Protein AF-A0A015MZX7-F1 (afdb_monomer_lite)

Secondary structure (DSSP, 8-state):
-------------PPPHHHHHHHHHHHHHTHHHHHGGGT--STHHHHHHHHHHHHHHHTT----HHHHHHHHHHHHHHHHHHHHHHHHS--PPTTHHHHHHHH-HHHHHHHHTTS----HHHHHHHHHHHHHTHHHHHGGGT--SHHHHHHHHHHHHHHHHTT----HHHHHHHHHHHHHHHHHHHHHHTTS----TTHHHHHHHH--------

Radius of gyration: 24.9 Å; chains: 1; bounding box: 74×42×64 Å

Foldseek 3Di:
DDPDPPPPPDDPPDDDPVLVVQLLVLLLVVLVLVQCPVPDPDPSLVVSLQVSQVSCVVVVHRDHSVRSVVVVVVLVVQLLVVVLVCLQAPDDRPCPVSCCSSNNPVNNVVVCVVSPRCDPVLVVLLLVLLLVVLVLVQCPVPDDDDSLVVSLCVSQVSCVVVVRHDHSVRSVSSVVNLVVQQVVVVVVCVVPNDDRPCNVSVCSSHDPPDDPDD

Sequence (214 aa):
MDIGLLNCKGKYFRWDDDAIKLLFLFLIDRKDAVRLLSTNRGNIKPKLWSEASDVLLNSGHHYSPRQCSVKWNNIKAKFKDDMVKSCNNPIQVRYKTEIEEILGRSHYYSGINKYRRWDDGAIKLLFLFLIDRKDAVRLLSTNRGDIKLKLWSEASDMLLSSGHHYSPQECMIKWKNIKKNYKDDMDKSRNNPIQVRYKTEVEKILVCRYNRFY

InterPro domains:
  IPR044822 Myb/SANT-like DNA-binding domain 4 [PF13837] (14-85)
  IPR044822 Myb/SANT-like DNA-binding domain 4 [PF13837] (116-201)

pLDDT: mean 80.03, std 17.75, range [30.23, 97.31]

Structure (mmCIF, N/CA/C/O backbone):
data_AF-A0A015MZX7-F1
#
_entry.id   AF-A0A015MZX7-F1
#
loop_
_atom_site.group_PDB
_atom_site.id
_atom_site.type_symbol
_atom_site.label_atom_id
_atom_site.label_alt_id
_atom_site.label_comp_id
_atom_site.label_asym_id
_atom_site.label_entity_id
_atom_site.label_seq_id
_atom_site.pdbx_PDB_ins_code
_atom_site.Cartn_x
_atom_site.Cartn_y
_atom_site.Cartn_z
_atom_site.occupancy
_atom_site.B_iso_or_equiv
_atom_site.auth_seq_id
_atom_site.auth_comp_id
_atom_site.auth_asym_id
_atom_site.auth_atom_id
_atom_site.pdbx_PDB_model_num
ATOM 1 N N . MET A 1 1 ? 44.514 18.616 -32.946 1.00 32.62 1 MET A N 1
ATOM 2 C CA . MET A 1 1 ? 43.089 18.862 -32.644 1.00 32.62 1 MET A CA 1
ATOM 3 C C . MET A 1 1 ? 42.771 18.094 -31.380 1.00 32.62 1 MET A C 1
ATOM 5 O O . MET A 1 1 ? 42.507 16.901 -31.445 1.00 32.62 1 MET A O 1
ATOM 9 N N . ASP A 1 2 ? 42.911 18.765 -30.241 1.00 30.66 2 ASP A N 1
ATOM 10 C CA . ASP A 1 2 ? 42.614 18.203 -28.928 1.00 30.66 2 ASP A CA 1
ATOM 11 C C . ASP A 1 2 ? 41.100 18.148 -28.724 1.00 30.66 2 ASP A C 1
ATOM 13 O O . ASP A 1 2 ? 40.437 19.176 -28.582 1.00 30.66 2 ASP A O 1
ATOM 17 N N . ILE A 1 3 ? 40.541 16.937 -28.719 1.00 37.78 3 ILE A N 1
ATOM 18 C CA . ILE A 1 3 ? 39.178 16.701 -28.244 1.00 37.78 3 ILE A CA 1
ATOM 19 C C . ILE A 1 3 ? 39.259 16.630 -26.721 1.00 37.78 3 ILE A C 1
ATOM 21 O O . ILE A 1 3 ? 39.735 15.655 -26.140 1.00 37.78 3 ILE A O 1
ATOM 25 N N . GLY A 1 4 ? 38.835 17.723 -26.088 1.00 32.47 4 GLY A N 1
ATOM 26 C CA . GLY A 1 4 ? 38.849 17.910 -24.647 1.00 32.47 4 GLY A CA 1
ATOM 27 C C . GLY A 1 4 ? 38.121 16.794 -23.901 1.00 32.47 4 GLY A C 1
ATOM 28 O O . GLY A 1 4 ? 36.902 16.644 -23.982 1.00 32.47 4 GLY A O 1
ATOM 29 N N . LEU A 1 5 ? 38.894 16.061 -23.101 1.00 37.03 5 LEU A N 1
ATOM 30 C CA . LEU A 1 5 ? 38.427 15.263 -21.975 1.00 37.03 5 LEU A CA 1
ATOM 31 C C . LEU A 1 5 ? 37.742 16.185 -20.953 1.00 37.03 5 LEU A C 1
ATOM 33 O O . LEU A 1 5 ? 38.364 16.660 -20.002 1.00 37.03 5 LEU A O 1
ATOM 37 N N . LEU A 1 6 ? 36.443 16.438 -21.126 1.00 36.97 6 LEU A N 1
ATOM 38 C CA . LEU A 1 6 ? 35.624 17.043 -20.079 1.00 36.97 6 LEU A CA 1
ATOM 39 C C . LEU A 1 6 ? 35.360 16.008 -18.982 1.00 36.97 6 LEU A C 1
ATOM 41 O O . LEU A 1 6 ? 34.433 15.201 -19.004 1.00 36.97 6 LEU A O 1
ATOM 45 N N . ASN A 1 7 ? 36.260 16.070 -18.009 1.00 40.34 7 ASN A N 1
ATOM 46 C CA . ASN A 1 7 ? 36.226 15.465 -16.693 1.00 40.34 7 ASN A CA 1
ATOM 47 C C . ASN A 1 7 ? 34.965 15.907 -15.921 1.00 40.34 7 ASN A C 1
ATOM 49 O O . ASN A 1 7 ? 34.995 16.845 -15.129 1.00 40.34 7 ASN A O 1
ATOM 53 N N . CYS A 1 8 ? 33.836 15.233 -16.136 1.00 35.22 8 CYS A N 1
ATOM 54 C CA . CYS A 1 8 ? 32.594 15.485 -15.400 1.00 35.22 8 CYS A CA 1
ATOM 55 C C . CYS A 1 8 ? 32.520 14.637 -14.118 1.00 35.22 8 CYS A C 1
ATOM 57 O O . CYS A 1 8 ? 31.608 13.829 -13.935 1.00 35.22 8 CYS A O 1
ATOM 59 N N . LYS A 1 9 ? 33.474 14.822 -13.199 1.00 34.81 9 LYS A N 1
ATOM 60 C CA . LYS A 1 9 ? 33.313 14.375 -11.809 1.00 34.81 9 LYS A CA 1
ATOM 61 C C . LYS A 1 9 ? 32.349 15.336 -11.100 1.00 34.81 9 LYS A C 1
ATOM 63 O O . LYS A 1 9 ? 32.680 16.496 -10.900 1.00 34.81 9 LYS A O 1
ATOM 68 N N . GLY A 1 10 ? 31.169 14.849 -10.703 1.00 36.72 10 GLY A N 1
ATOM 69 C CA . GLY A 1 10 ? 30.400 15.470 -9.611 1.00 36.72 10 GLY A CA 1
ATOM 70 C C . GLY A 1 10 ? 29.023 16.077 -9.906 1.00 36.72 10 GLY A C 1
ATOM 71 O O . GLY A 1 10 ? 28.465 16.697 -9.006 1.00 36.72 10 GLY A O 1
ATOM 72 N N . LYS A 1 11 ? 28.405 15.890 -11.081 1.00 40.88 11 LYS A N 1
ATOM 73 C CA . LYS A 1 11 ? 26.973 16.221 -11.234 1.00 40.88 11 LYS A CA 1
ATOM 74 C C . LYS A 1 11 ? 26.119 15.031 -10.798 1.00 40.88 11 LYS A C 1
ATOM 76 O O . LYS A 1 11 ? 26.076 14.009 -11.479 1.00 40.88 11 LYS A O 1
ATOM 81 N N . TYR A 1 12 ? 25.409 15.161 -9.677 1.00 43.47 12 TYR A N 1
ATOM 82 C CA . TYR A 1 12 ? 24.240 14.324 -9.407 1.00 43.47 12 TYR A CA 1
ATOM 83 C C . TYR A 1 12 ? 23.244 14.552 -10.549 1.00 43.47 12 TYR A C 1
ATOM 85 O O . TYR A 1 12 ? 22.535 15.555 -10.571 1.00 43.47 12 TYR A O 1
ATOM 93 N N . PHE A 1 13 ? 23.228 13.657 -11.538 1.00 57.22 13 PHE A N 1
ATOM 94 C CA . PHE A 1 13 ? 22.274 13.721 -12.638 1.00 57.22 13 PHE A CA 1
ATOM 95 C C . PHE A 1 13 ? 20.862 13.513 -12.080 1.00 57.22 13 PHE A C 1
ATOM 97 O O . PHE A 1 13 ? 20.450 12.396 -11.749 1.00 57.22 13 PHE A O 1
ATOM 104 N N . ARG A 1 14 ? 20.125 14.616 -11.933 1.00 75.44 14 ARG A N 1
ATOM 105 C CA . ARG A 1 14 ? 18.713 14.607 -11.564 1.00 75.44 14 ARG A CA 1
ATOM 106 C C . ARG A 1 14 ? 17.931 14.106 -12.775 1.00 75.44 14 ARG A C 1
ATOM 108 O O . ARG A 1 14 ? 18.054 14.664 -13.853 1.00 75.44 14 ARG A O 1
ATOM 115 N N . TRP A 1 15 ? 17.179 13.026 -12.592 1.00 89.88 15 TRP A N 1
ATOM 116 C CA . TRP A 1 15 ? 16.211 12.575 -13.589 1.00 89.88 15 TRP A CA 1
ATOM 117 C C . TRP A 1 15 ? 15.053 13.565 -13.613 1.00 89.88 15 TRP A C 1
ATOM 119 O O . TRP A 1 15 ? 14.393 13.727 -12.580 1.00 89.88 15 TRP A O 1
ATOM 129 N N . ASP A 1 16 ? 14.845 14.221 -14.747 1.00 90.12 16 ASP A N 1
ATOM 130 C CA . ASP A 1 16 ? 13.638 14.995 -15.018 1.00 90.12 16 ASP A CA 1
ATOM 131 C C . ASP A 1 16 ? 12.452 14.075 -15.365 1.00 90.12 16 ASP A C 1
ATOM 133 O O . ASP A 1 16 ? 12.594 12.851 -15.481 1.00 90.12 16 ASP A O 1
ATOM 137 N N . ASP A 1 17 ? 11.255 14.657 -15.438 1.00 90.31 17 ASP A N 1
ATOM 138 C CA . ASP A 1 17 ? 10.030 13.890 -15.657 1.00 90.31 17 ASP A CA 1
ATOM 139 C C . ASP A 1 17 ? 9.942 13.324 -17.084 1.00 90.31 17 ASP A C 1
ATOM 141 O O . ASP A 1 17 ? 9.353 12.259 -17.261 1.00 90.31 17 ASP A O 1
ATOM 145 N N . ASP A 1 18 ? 10.562 13.958 -18.081 1.00 93.00 18 ASP A N 1
ATOM 146 C CA . ASP A 1 18 ? 10.523 13.491 -19.470 1.00 93.00 18 ASP A CA 1
ATOM 147 C C . ASP A 1 18 ? 11.450 12.287 -19.676 1.00 93.00 18 ASP A C 1
ATOM 149 O O . ASP A 1 18 ? 11.027 11.274 -20.238 1.00 93.00 18 ASP A O 1
ATOM 153 N N . ALA A 1 19 ? 12.638 12.298 -19.069 1.00 94.81 19 ALA A N 1
ATOM 154 C CA . ALA A 1 19 ? 13.514 11.133 -18.987 1.00 94.81 19 ALA A CA 1
ATOM 155 C C . ALA A 1 19 ? 12.833 9.945 -18.285 1.00 94.81 19 ALA A C 1
ATOM 157 O O . ALA A 1 19 ? 13.010 8.788 -18.675 1.00 94.81 19 ALA A O 1
ATOM 158 N N . ILE A 1 20 ? 12.042 10.205 -17.235 1.00 95.31 20 ILE A N 1
ATOM 159 C CA . ILE A 1 20 ? 11.290 9.152 -16.537 1.00 95.31 20 ILE A CA 1
ATOM 160 C C . ILE A 1 20 ? 10.167 8.601 -17.423 1.00 95.31 20 ILE A C 1
ATOM 162 O O . ILE A 1 20 ? 10.008 7.381 -17.489 1.00 95.31 20 ILE A O 1
ATOM 166 N N . LYS A 1 21 ? 9.415 9.464 -18.118 1.00 95.62 21 LYS A N 1
ATOM 167 C CA . LYS A 1 21 ? 8.370 9.037 -19.063 1.00 95.62 21 LYS A CA 1
ATOM 168 C C . LYS A 1 21 ? 8.951 8.184 -20.186 1.00 95.62 21 LYS A C 1
ATOM 170 O O . LYS A 1 21 ? 8.416 7.113 -20.450 1.00 95.62 21 LYS A O 1
ATOM 175 N N . LEU A 1 22 ? 10.060 8.605 -20.797 1.00 96.62 22 LEU A N 1
ATOM 176 C CA . LEU A 1 22 ? 10.736 7.845 -21.854 1.00 96.62 22 LEU A CA 1
ATOM 177 C C . LEU A 1 22 ? 11.194 6.470 -21.361 1.00 96.62 22 LEU A C 1
ATOM 179 O O . LEU A 1 22 ? 10.960 5.463 -22.030 1.00 96.62 22 LEU A O 1
ATOM 183 N N . LEU A 1 23 ? 11.769 6.406 -20.154 1.00 96.88 23 LEU A N 1
ATOM 184 C CA . LEU A 1 23 ? 12.126 5.133 -19.535 1.00 96.88 23 LEU A CA 1
ATOM 185 C C . LEU A 1 23 ? 10.892 4.238 -19.335 1.00 96.88 23 LEU A C 1
ATOM 187 O O . LEU A 1 23 ? 10.971 3.039 -19.590 1.00 96.88 23 LEU A O 1
ATOM 191 N N . PHE A 1 24 ? 9.756 4.784 -18.893 1.00 97.06 24 PHE A N 1
ATOM 192 C CA . PHE A 1 24 ? 8.531 3.996 -18.741 1.00 97.06 24 PHE A CA 1
ATOM 193 C C . PHE A 1 24 ? 7.956 3.522 -20.067 1.00 97.06 24 PHE A C 1
ATOM 195 O O . PHE A 1 24 ? 7.617 2.348 -20.152 1.00 97.06 24 PHE A O 1
ATOM 202 N N . LEU A 1 25 ? 7.896 4.370 -21.095 1.00 96.75 25 LEU A N 1
ATOM 203 C CA . LEU A 1 25 ? 7.419 3.975 -22.424 1.00 96.75 25 LEU A CA 1
ATOM 204 C C . LEU A 1 25 ? 8.221 2.786 -22.964 1.00 96.75 25 LEU A C 1
ATOM 206 O O . LEU A 1 25 ? 7.638 1.778 -23.359 1.00 96.75 25 LEU A O 1
ATOM 210 N N . PHE A 1 26 ? 9.552 2.855 -22.872 1.00 97.31 26 PHE A N 1
ATOM 211 C CA . PHE A 1 26 ? 10.424 1.743 -23.246 1.00 97.31 26 PHE A CA 1
ATOM 212 C C . PHE A 1 26 ? 10.146 0.470 -22.424 1.00 97.31 26 PHE A C 1
ATOM 214 O O . PHE A 1 26 ? 10.054 -0.629 -22.968 1.00 97.31 26 PHE A O 1
ATOM 221 N N . LEU A 1 27 ? 10.004 0.591 -21.100 1.00 95.50 27 LEU A N 1
ATOM 222 C CA . LEU A 1 27 ? 9.761 -0.566 -20.230 1.00 95.50 27 LEU A CA 1
ATOM 223 C C . LEU A 1 27 ? 8.359 -1.168 -20.404 1.00 95.50 27 LEU A C 1
ATOM 225 O O . LEU A 1 27 ? 8.199 -2.365 -20.170 1.00 95.50 27 LEU A O 1
ATOM 229 N N . ILE A 1 28 ? 7.362 -0.367 -20.787 1.00 94.81 28 ILE A N 1
ATOM 230 C CA . ILE A 1 28 ? 6.004 -0.823 -21.108 1.00 94.81 28 ILE A CA 1
ATOM 231 C C . ILE A 1 28 ? 6.031 -1.645 -22.396 1.00 94.81 28 ILE A C 1
ATOM 233 O O . ILE A 1 28 ? 5.505 -2.758 -22.408 1.00 94.81 28 ILE A O 1
ATOM 237 N N . ASP A 1 29 ? 6.698 -1.145 -23.438 1.00 95.31 29 AS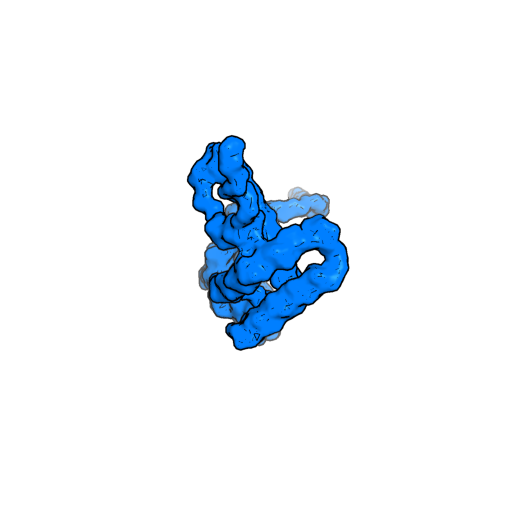P A N 1
ATOM 238 C CA . ASP A 1 29 ? 6.890 -1.869 -24.700 1.00 95.31 29 ASP A CA 1
ATOM 239 C C . ASP A 1 29 ? 7.611 -3.209 -24.473 1.00 95.31 29 ASP A C 1
ATOM 241 O O . ASP A 1 29 ? 7.217 -4.259 -24.978 1.00 95.31 29 ASP A O 1
ATOM 245 N N . ARG A 1 30 ? 8.615 -3.215 -23.589 1.00 92.88 30 ARG A N 1
ATOM 246 C CA . ARG A 1 30 ? 9.438 -4.394 -23.281 1.00 92.88 30 ARG A CA 1
ATOM 247 C C . ARG A 1 30 ? 9.015 -5.135 -22.014 1.00 92.88 30 ARG A C 1
ATOM 249 O O . ARG A 1 30 ? 9.816 -5.885 -21.447 1.00 92.88 30 ARG A O 1
ATOM 256 N N . LYS A 1 31 ? 7.767 -4.971 -21.567 1.00 90.38 31 LYS A N 1
ATOM 257 C CA . LYS A 1 31 ? 7.272 -5.471 -20.269 1.00 90.38 31 LYS A CA 1
ATOM 258 C C . LYS A 1 31 ? 7.497 -6.963 -20.042 1.00 90.38 31 LYS A C 1
ATOM 260 O O . LYS A 1 31 ? 7.847 -7.359 -18.932 1.00 90.38 31 LYS A O 1
ATOM 265 N N . ASP A 1 32 ? 7.390 -7.791 -21.076 1.00 87.81 32 ASP A N 1
ATOM 266 C CA . ASP A 1 32 ? 7.612 -9.235 -20.942 1.00 87.81 32 ASP A CA 1
ATOM 267 C C . ASP A 1 32 ? 9.084 -9.559 -20.653 1.00 87.81 32 ASP A C 1
ATOM 269 O O . ASP A 1 32 ? 9.382 -10.343 -19.750 1.00 87.81 32 ASP A O 1
ATOM 273 N N . ALA A 1 33 ? 10.022 -8.860 -21.300 1.00 87.88 33 ALA A N 1
ATOM 274 C CA . ALA A 1 33 ? 11.444 -8.963 -20.975 1.00 87.88 33 ALA A CA 1
ATOM 275 C C . ALA A 1 33 ? 11.742 -8.460 -19.551 1.00 87.88 33 ALA A C 1
ATOM 277 O O . ALA A 1 33 ? 12.552 -9.058 -18.841 1.00 87.88 33 ALA A O 1
ATOM 278 N N . VAL A 1 34 ? 11.063 -7.395 -19.105 1.00 88.31 34 VAL A N 1
ATOM 279 C CA . VAL A 1 34 ? 11.199 -6.856 -17.741 1.00 88.31 34 VAL A CA 1
ATOM 280 C C . VAL A 1 34 ? 10.697 -7.854 -16.691 1.00 88.31 34 VAL A C 1
ATOM 282 O O . VAL A 1 34 ? 11.349 -8.039 -15.662 1.00 88.31 34 VAL A O 1
ATOM 285 N N . ARG A 1 35 ? 9.565 -8.523 -16.937 1.00 85.31 35 ARG A N 1
ATOM 286 C CA . ARG A 1 35 ? 8.966 -9.515 -16.024 1.00 85.31 35 ARG A CA 1
ATOM 287 C C . ARG A 1 35 ? 9.833 -10.763 -15.867 1.00 85.31 35 ARG A C 1
ATOM 289 O O . ARG A 1 35 ? 9.887 -11.327 -14.779 1.00 85.31 35 ARG A O 1
ATOM 296 N N . LEU A 1 36 ? 10.576 -11.140 -16.905 1.00 81.12 36 LEU A N 1
ATOM 297 C CA . LEU A 1 36 ? 11.515 -12.266 -16.876 1.00 81.12 36 LEU A CA 1
ATOM 298 C C . LEU A 1 36 ? 12.842 -11.957 -16.154 1.00 81.12 36 LEU A C 1
ATOM 300 O O . LEU A 1 36 ? 13.652 -12.860 -15.947 1.00 81.12 36 LEU A O 1
ATOM 304 N N . LEU A 1 37 ? 13.089 -10.710 -15.725 1.00 76.38 37 LEU A N 1
ATOM 305 C CA . LEU A 1 37 ? 14.322 -10.342 -15.010 1.00 76.38 37 LEU A CA 1
ATOM 306 C C . LEU A 1 37 ? 14.464 -11.011 -13.634 1.00 76.38 37 LEU A C 1
ATOM 308 O O . LEU A 1 37 ? 15.579 -11.080 -13.118 1.00 76.38 37 LEU A O 1
ATOM 312 N N . SER A 1 38 ? 13.364 -11.437 -13.007 1.00 61.56 38 SER A N 1
ATOM 313 C CA . SER A 1 38 ? 13.373 -12.066 -11.678 1.00 61.56 38 SER A CA 1
ATOM 314 C C . SER A 1 38 ? 13.735 -13.553 -11.718 1.00 61.56 38 SER A C 1
ATOM 316 O O . SER A 1 38 ? 14.182 -14.087 -10.705 1.00 61.56 38 SER A O 1
ATOM 318 N N . THR A 1 39 ? 13.576 -14.209 -12.870 1.00 58.81 39 THR A N 1
ATOM 319 C CA . THR A 1 39 ? 13.675 -15.670 -13.005 1.00 58.81 39 THR A CA 1
ATOM 320 C C . THR A 1 39 ? 14.871 -16.142 -13.834 1.00 58.81 39 THR A C 1
ATOM 322 O O . THR A 1 39 ? 15.187 -17.327 -13.792 1.00 58.81 39 THR A O 1
ATOM 325 N N . ASN A 1 40 ? 15.585 -15.255 -14.541 1.00 54.47 40 ASN A N 1
ATOM 326 C CA . ASN A 1 40 ? 16.619 -15.657 -15.504 1.00 54.47 40 ASN A CA 1
ATOM 327 C C . ASN A 1 40 ? 18.059 -15.249 -15.136 1.00 54.47 40 ASN A C 1
ATOM 329 O O . ASN A 1 40 ? 18.350 -14.083 -14.872 1.00 54.47 40 ASN A O 1
ATOM 333 N N . ARG A 1 41 ? 18.989 -16.215 -15.235 1.00 49.88 41 ARG A N 1
ATOM 334 C CA . ARG A 1 41 ? 20.456 -16.063 -15.074 1.00 49.88 41 ARG A CA 1
ATOM 335 C C . ARG A 1 41 ? 21.200 -15.731 -16.392 1.00 49.88 41 ARG A C 1
ATOM 337 O O . ARG A 1 41 ? 22.385 -16.016 -16.502 1.00 49.88 41 ARG A O 1
ATOM 344 N N . GLY A 1 42 ? 20.517 -15.180 -17.403 1.00 58.91 42 GLY A N 1
ATOM 345 C CA . GLY A 1 42 ? 21.072 -14.930 -18.750 1.00 58.91 42 GLY A CA 1
ATOM 346 C C . GLY A 1 42 ? 21.371 -13.458 -19.101 1.00 58.91 42 GLY A C 1
ATOM 347 O O . GLY A 1 42 ? 21.129 -12.545 -18.311 1.00 58.91 42 GLY A O 1
ATOM 348 N N . ASN A 1 43 ? 21.819 -13.217 -20.344 1.00 65.44 43 ASN A N 1
ATOM 349 C CA . ASN A 1 43 ? 22.219 -11.905 -20.906 1.00 65.44 43 ASN A CA 1
ATOM 350 C C . ASN A 1 43 ? 21.068 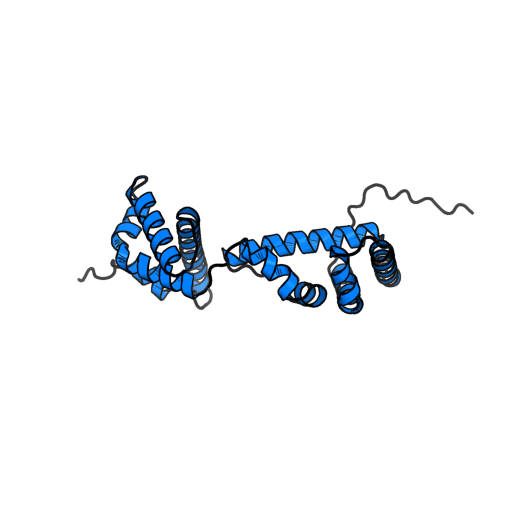-10.908 -21.189 1.00 65.44 43 ASN A C 1
ATOM 352 O O . ASN A 1 43 ? 21.295 -9.832 -21.745 1.00 65.44 43 ASN A O 1
ATOM 356 N N . ILE A 1 44 ? 19.833 -11.220 -20.788 1.00 70.12 44 ILE A N 1
ATOM 357 C CA . ILE A 1 44 ? 18.652 -10.362 -21.011 1.00 70.12 44 ILE A CA 1
ATOM 358 C C . ILE A 1 44 ? 18.810 -9.018 -20.288 1.00 70.12 44 ILE A C 1
ATOM 360 O O . ILE A 1 44 ? 18.456 -7.967 -20.818 1.00 70.12 44 ILE A O 1
ATOM 364 N N . LYS A 1 45 ? 19.381 -9.043 -19.079 1.00 79.19 45 LYS A N 1
ATOM 365 C CA . LYS A 1 45 ? 19.514 -7.857 -18.230 1.00 79.19 45 LYS A CA 1
ATOM 366 C C . LYS A 1 45 ? 20.481 -6.817 -18.825 1.00 79.19 45 LYS A C 1
ATOM 368 O O . LYS A 1 45 ? 20.056 -5.671 -18.935 1.00 79.19 45 LYS A O 1
ATOM 373 N N . PRO A 1 46 ? 21.722 -7.153 -19.240 1.00 85.62 46 PRO A N 1
ATOM 374 C CA . PRO A 1 46 ? 22.590 -6.206 -19.945 1.00 85.62 46 PRO A CA 1
ATOM 375 C C . PRO A 1 46 ? 21.955 -5.605 -21.205 1.00 85.62 46 PRO A C 1
ATOM 377 O O . PRO A 1 46 ? 21.964 -4.386 -21.352 1.00 85.62 46 PRO A O 1
ATOM 380 N N . LYS A 1 47 ? 21.347 -6.438 -22.063 1.00 89.50 47 LYS A N 1
ATOM 381 C CA . LYS A 1 47 ? 20.747 -5.993 -23.330 1.00 89.50 47 LYS A CA 1
ATOM 382 C C . LYS A 1 47 ? 19.606 -4.996 -23.118 1.00 89.50 47 LYS A C 1
ATOM 384 O O . LYS A 1 47 ? 19.629 -3.922 -23.705 1.00 89.50 47 LYS A O 1
ATOM 389 N N . LEU A 1 48 ? 18.664 -5.310 -22.225 1.00 92.50 48 LEU A N 1
ATOM 390 C CA . LEU A 1 48 ? 17.525 -4.439 -21.916 1.00 92.50 48 LEU A CA 1
ATOM 391 C C . LEU A 1 48 ? 17.974 -3.039 -21.476 1.00 92.50 48 LEU A C 1
ATOM 393 O O . LEU A 1 48 ? 17.432 -2.036 -21.928 1.00 92.50 48 LEU A O 1
ATOM 397 N N . TRP A 1 49 ? 18.956 -2.968 -20.574 1.00 94.44 49 TRP A N 1
ATOM 398 C CA . TRP A 1 49 ? 19.426 -1.681 -20.066 1.00 94.44 49 TRP A CA 1
ATOM 399 C C . TRP A 1 49 ? 20.303 -0.936 -21.073 1.00 94.44 49 TRP A C 1
ATOM 401 O O . TRP A 1 49 ? 20.336 0.290 -21.020 1.00 94.44 49 TRP A O 1
ATOM 411 N N . SER A 1 50 ? 20.990 -1.651 -21.972 1.00 94.50 50 SER A N 1
ATOM 412 C CA . SER A 1 50 ? 21.693 -1.043 -23.107 1.00 94.50 50 SER A CA 1
ATOM 413 C C . SER A 1 50 ? 20.711 -0.330 -24.025 1.00 94.50 50 SER A C 1
ATOM 415 O O . SER A 1 50 ? 20.833 0.867 -24.237 1.00 94.50 50 SER A O 1
ATOM 417 N N . GLU A 1 51 ? 19.662 -1.026 -24.454 1.00 95.88 51 GLU A N 1
ATOM 418 C CA . GLU A 1 51 ? 18.641 -0.457 -25.338 1.00 95.88 51 GLU A CA 1
ATOM 419 C C . GLU A 1 51 ? 17.900 0.722 -24.677 1.00 95.88 51 GLU A C 1
ATOM 421 O O . GLU A 1 51 ? 17.654 1.738 -25.321 1.00 95.88 51 GLU A O 1
ATOM 426 N N . ALA A 1 52 ? 17.611 0.643 -23.371 1.00 96.44 52 ALA A N 1
ATOM 427 C CA . ALA A 1 52 ? 17.025 1.763 -22.626 1.00 96.44 52 ALA A CA 1
ATOM 428 C C . ALA A 1 52 ? 17.933 3.007 -22.621 1.00 96.44 52 ALA A C 1
ATOM 430 O O . ALA A 1 52 ? 17.453 4.133 -22.747 1.00 96.44 52 ALA A O 1
ATOM 431 N N . SER A 1 53 ? 19.244 2.798 -22.455 1.00 96.69 53 SER A N 1
ATOM 432 C CA . SER A 1 53 ? 20.256 3.858 -22.502 1.00 96.69 53 SER A CA 1
ATOM 433 C C . SER A 1 53 ? 20.295 4.516 -23.878 1.00 96.69 53 SER A C 1
ATOM 435 O O . SER A 1 53 ? 20.344 5.740 -23.956 1.00 96.69 53 SER A O 1
ATOM 437 N N . ASP A 1 54 ? 20.233 3.725 -24.950 1.00 97.12 54 ASP A N 1
ATOM 438 C CA . ASP A 1 54 ? 20.265 4.229 -26.326 1.00 97.12 54 ASP A CA 1
ATOM 439 C C . ASP A 1 54 ? 19.019 5.068 -26.651 1.00 97.12 54 ASP A C 1
ATOM 441 O O . ASP A 1 54 ? 19.129 6.149 -27.226 1.00 97.12 54 ASP A O 1
ATOM 445 N N . VAL A 1 55 ? 17.832 4.632 -26.210 1.00 96.75 55 VAL A N 1
ATOM 446 C CA . VAL A 1 55 ? 16.577 5.394 -26.372 1.00 96.75 55 VAL A CA 1
ATOM 447 C C . VAL A 1 55 ? 16.649 6.756 -25.678 1.00 96.75 55 VAL A C 1
ATOM 449 O O . VAL A 1 55 ? 16.256 7.775 -26.253 1.00 96.75 55 VAL A O 1
ATOM 452 N N . LEU A 1 56 ? 17.170 6.791 -24.449 1.00 94.75 56 LEU A N 1
ATOM 453 C CA . LEU A 1 56 ? 17.347 8.037 -23.705 1.00 94.75 56 LEU A CA 1
ATOM 454 C C . LEU A 1 56 ? 18.390 8.938 -24.375 1.00 94.75 56 LEU A C 1
ATOM 456 O O . LEU A 1 56 ? 18.133 10.130 -24.544 1.00 94.75 56 LEU A O 1
ATOM 460 N N . LEU A 1 57 ? 19.513 8.371 -24.823 1.00 93.88 57 LEU A N 1
ATOM 461 C CA . LEU A 1 57 ? 20.575 9.105 -25.511 1.00 93.88 57 LEU A CA 1
ATOM 462 C C . LEU A 1 57 ? 20.067 9.767 -26.796 1.00 93.88 57 LEU A C 1
ATOM 464 O O . LEU A 1 57 ? 20.315 10.954 -27.002 1.00 93.88 57 LEU A O 1
ATOM 468 N N . ASN A 1 58 ? 19.300 9.038 -27.610 1.00 94.62 58 ASN A N 1
ATOM 469 C CA . ASN A 1 58 ? 18.694 9.552 -28.845 1.00 94.62 58 ASN A CA 1
ATOM 470 C C . ASN A 1 58 ? 17.690 10.687 -28.595 1.00 94.62 58 ASN A C 1
ATOM 472 O O . ASN A 1 58 ? 17.400 11.465 -29.499 1.00 94.62 58 ASN A O 1
ATOM 476 N N . SER A 1 59 ? 17.188 10.802 -27.365 1.00 92.12 59 SER A N 1
ATOM 477 C CA . SER A 1 59 ? 16.291 11.875 -26.926 1.00 92.12 59 SER A CA 1
ATOM 478 C C . SER A 1 59 ? 17.030 13.011 -26.197 1.00 92.12 59 SER A C 1
ATOM 480 O O . SER A 1 59 ? 16.394 13.881 -25.613 1.00 92.12 59 SER A O 1
ATOM 482 N N . GLY A 1 60 ? 18.370 13.009 -26.193 1.00 91.50 60 GLY A N 1
ATOM 483 C CA . GLY A 1 60 ? 19.205 14.025 -25.533 1.00 91.50 60 GLY A CA 1
ATOM 484 C C . GLY A 1 60 ? 19.488 13.768 -24.047 1.00 91.50 60 GLY A C 1
ATOM 485 O O . GLY A 1 60 ? 20.090 14.606 -23.374 1.00 91.50 60 GLY A O 1
ATOM 486 N N . HIS A 1 61 ? 19.091 12.612 -23.509 1.00 90.94 61 HIS A N 1
ATOM 487 C CA . HIS A 1 61 ? 19.295 12.248 -22.109 1.00 90.94 61 HIS A CA 1
ATOM 488 C C . HIS A 1 61 ? 20.466 11.269 -21.943 1.00 90.94 61 HIS A C 1
ATOM 490 O O . HIS A 1 61 ? 20.386 10.086 -22.268 1.00 90.94 61 HIS A O 1
ATOM 496 N N . HIS A 1 62 ? 21.566 11.741 -21.360 1.00 92.00 62 HIS A N 1
ATOM 497 C CA . HIS A 1 62 ? 22.802 10.966 -21.223 1.00 92.00 62 HIS A CA 1
ATOM 498 C C . HIS A 1 62 ? 22.812 10.085 -19.961 1.00 92.00 62 HIS A C 1
ATOM 500 O O . HIS A 1 62 ? 23.468 10.403 -18.965 1.00 92.00 62 HIS A O 1
ATOM 506 N N . TYR A 1 63 ? 22.094 8.961 -19.998 1.00 92.19 63 TYR A N 1
ATOM 507 C CA . TYR A 1 63 ? 22.069 7.976 -18.912 1.00 92.19 63 TYR A CA 1
ATOM 508 C C . TYR A 1 63 ? 22.613 6.632 -19.366 1.00 92.19 63 TYR A C 1
ATOM 510 O O . TYR A 1 63 ? 22.043 5.998 -20.236 1.00 92.19 63 TYR A O 1
ATOM 518 N N . SER A 1 64 ? 23.662 6.154 -18.702 1.00 94.12 64 SER A N 1
ATOM 519 C CA . SER A 1 64 ? 24.227 4.825 -18.941 1.00 94.12 64 SER A CA 1
ATOM 520 C C . SER A 1 64 ? 23.234 3.690 -18.632 1.00 94.12 64 SER A C 1
ATOM 522 O O . SER A 1 64 ? 22.327 3.855 -17.800 1.00 94.12 64 SER A O 1
ATOM 524 N N . PRO A 1 65 ? 23.473 2.471 -19.156 1.00 94.38 65 PRO A N 1
ATOM 525 C CA . PRO A 1 65 ? 22.652 1.296 -18.847 1.00 94.38 65 PRO A CA 1
ATOM 526 C C . PRO A 1 65 ? 22.542 1.030 -17.340 1.00 94.38 65 PRO A C 1
ATOM 528 O O . PRO A 1 65 ? 21.480 0.711 -16.795 1.00 94.38 65 PRO A O 1
ATOM 531 N N . ARG A 1 66 ? 23.650 1.235 -16.616 1.00 91.75 66 ARG A N 1
ATOM 532 C CA . ARG A 1 66 ? 23.690 1.093 -15.158 1.00 91.75 66 ARG A CA 1
ATOM 533 C C . ARG A 1 66 ? 22.794 2.120 -14.464 1.00 91.75 66 ARG A C 1
ATOM 535 O O . ARG A 1 66 ? 22.093 1.751 -13.524 1.00 91.75 66 ARG A O 1
ATOM 542 N N . GLN A 1 67 ? 22.785 3.375 -14.914 1.00 93.81 67 GLN A N 1
ATOM 543 C CA . GLN A 1 67 ? 21.915 4.415 -14.353 1.00 93.81 67 GLN A CA 1
ATOM 544 C C . GLN A 1 67 ? 20.434 4.102 -14.590 1.00 93.81 67 GLN A C 1
ATOM 546 O O . GLN A 1 67 ? 19.647 4.250 -13.656 1.00 93.81 67 GLN A O 1
ATOM 551 N N . CYS A 1 68 ? 20.066 3.593 -15.770 1.00 94.12 68 CYS A N 1
ATOM 552 C CA . CYS A 1 68 ? 18.698 3.156 -16.075 1.00 94.12 68 CYS A CA 1
ATOM 553 C C . CYS A 1 68 ? 18.234 2.043 -15.123 1.00 94.12 68 CYS A C 1
ATOM 555 O O . CYS A 1 68 ? 17.188 2.149 -14.479 1.00 94.12 68 CYS A O 1
ATOM 557 N N . SER A 1 69 ? 19.067 1.013 -14.948 1.00 92.31 69 SER A N 1
ATOM 558 C CA . SER A 1 69 ? 18.798 -0.104 -14.035 1.00 92.31 69 SER A CA 1
ATOM 559 C C . SER A 1 69 ? 18.647 0.349 -12.579 1.00 92.31 69 SER A C 1
ATOM 561 O O . SER A 1 69 ? 17.693 -0.028 -11.892 1.00 92.31 69 SER A O 1
ATOM 563 N N . VAL A 1 70 ? 19.565 1.193 -12.094 1.00 90.75 70 VAL A N 1
ATOM 564 C CA . VAL A 1 70 ? 19.510 1.745 -10.731 1.00 90.75 70 VAL A CA 1
ATOM 565 C C . VAL A 1 70 ? 18.253 2.590 -10.542 1.00 90.75 70 VAL A C 1
ATOM 567 O O . VAL A 1 70 ? 17.551 2.421 -9.544 1.00 90.75 70 VAL A O 1
ATOM 570 N N . LYS A 1 71 ? 17.918 3.453 -11.508 1.00 94.12 71 LYS A N 1
ATOM 571 C CA . LYS A 1 71 ? 16.714 4.284 -11.457 1.00 94.12 71 LYS A CA 1
ATOM 572 C C . LYS A 1 71 ? 15.453 3.434 -11.363 1.00 94.12 71 LYS A C 1
ATOM 574 O O . LYS A 1 71 ? 14.635 3.677 -10.476 1.00 94.12 71 LYS A O 1
ATOM 579 N N . TRP A 1 72 ? 15.323 2.416 -12.211 1.00 93.38 72 TRP A N 1
ATOM 580 C CA . TRP A 1 72 ? 14.196 1.488 -12.172 1.00 93.38 72 TRP A CA 1
ATOM 581 C C . TRP A 1 72 ? 14.085 0.766 -10.827 1.00 93.38 72 TRP A C 1
ATOM 583 O O . TRP A 1 72 ? 13.004 0.692 -10.244 1.00 93.38 72 TRP A O 1
ATOM 593 N N . ASN A 1 73 ? 15.197 0.264 -10.286 1.00 89.94 73 ASN A N 1
ATOM 594 C CA . ASN A 1 73 ? 15.193 -0.409 -8.986 1.00 89.94 73 ASN A CA 1
ATOM 595 C C . ASN A 1 73 ? 14.777 0.531 -7.847 1.00 89.94 73 ASN A C 1
ATOM 597 O O . ASN A 1 73 ? 13.979 0.130 -7.000 1.00 89.94 73 ASN A O 1
ATOM 601 N N . ASN A 1 74 ? 15.234 1.783 -7.869 1.00 91.81 74 ASN A N 1
ATOM 602 C CA . ASN A 1 74 ? 14.838 2.791 -6.887 1.00 91.81 74 ASN A CA 1
ATOM 603 C C . ASN A 1 74 ? 13.346 3.137 -6.991 1.00 91.81 74 ASN A C 1
ATOM 605 O O . ASN A 1 74 ? 12.669 3.206 -5.967 1.00 91.81 74 ASN A O 1
ATOM 609 N N . ILE A 1 75 ? 12.815 3.298 -8.211 1.00 92.12 75 ILE A N 1
ATOM 610 C CA . ILE A 1 75 ? 11.379 3.518 -8.449 1.00 92.12 75 ILE A CA 1
ATOM 611 C C . ILE A 1 75 ? 10.563 2.348 -7.890 1.00 92.12 75 ILE A C 1
ATOM 613 O O . ILE A 1 75 ? 9.645 2.572 -7.107 1.00 92.12 75 ILE A O 1
ATOM 617 N N . LYS A 1 76 ? 10.927 1.101 -8.216 1.00 89.44 76 LYS A N 1
ATOM 618 C CA . LYS A 1 76 ? 10.239 -0.097 -7.704 1.00 89.44 76 LYS A CA 1
ATOM 619 C C . LYS A 1 76 ? 10.268 -0.189 -6.180 1.00 89.44 76 LYS A C 1
ATOM 621 O O . LYS A 1 76 ? 9.257 -0.525 -5.567 1.00 89.44 76 LYS A O 1
ATOM 626 N N . ALA A 1 77 ? 11.423 0.069 -5.566 1.00 86.19 77 ALA A N 1
ATOM 627 C CA . ALA A 1 77 ? 11.571 0.026 -4.115 1.00 86.19 77 ALA A CA 1
ATOM 628 C C . ALA A 1 77 ? 10.685 1.083 -3.443 1.00 86.19 77 ALA A C 1
ATOM 630 O O . ALA A 1 77 ? 9.962 0.773 -2.497 1.00 86.19 77 ALA A O 1
ATOM 631 N N . LYS A 1 78 ? 10.684 2.306 -3.986 1.00 89.44 78 LYS A N 1
ATOM 632 C CA . LYS A 1 78 ? 9.852 3.403 -3.493 1.00 89.44 78 LYS A CA 1
ATOM 633 C C . LYS A 1 78 ? 8.361 3.126 -3.676 1.00 89.44 78 LYS A C 1
ATOM 635 O O . LYS A 1 78 ? 7.600 3.300 -2.733 1.00 89.44 78 LYS A O 1
ATOM 640 N N . PHE A 1 79 ? 7.963 2.616 -4.839 1.00 87.75 79 PHE A N 1
ATOM 641 C CA . PHE A 1 79 ? 6.595 2.179 -5.110 1.00 87.75 79 PHE A CA 1
ATOM 642 C C . PHE A 1 79 ? 6.121 1.135 -4.095 1.00 87.75 79 PHE A C 1
ATOM 644 O O . PHE A 1 79 ? 5.027 1.259 -3.554 1.00 87.75 79 PHE A O 1
ATOM 651 N N . LYS A 1 80 ? 6.954 0.136 -3.774 1.00 82.94 80 LYS A N 1
ATOM 652 C CA . LYS A 1 80 ? 6.628 -0.876 -2.759 1.00 82.94 80 LYS A CA 1
ATOM 653 C C . LYS A 1 80 ? 6.417 -0.253 -1.372 1.00 82.94 80 LYS A C 1
ATOM 655 O O . LYS A 1 80 ? 5.443 -0.592 -0.708 1.00 82.94 80 LYS A O 1
ATOM 660 N N . ASP A 1 81 ? 7.299 0.650 -0.949 1.00 82.94 81 ASP A N 1
ATOM 661 C CA . ASP A 1 81 ? 7.172 1.389 0.318 1.00 82.94 81 ASP A CA 1
ATOM 662 C C . ASP A 1 81 ? 5.885 2.234 0.362 1.00 82.94 81 ASP A C 1
ATOM 664 O O . ASP A 1 81 ? 5.107 2.150 1.314 1.00 82.94 81 ASP A O 1
ATOM 668 N N . ASP A 1 82 ? 5.603 2.985 -0.703 1.00 83.81 82 ASP A N 1
ATOM 669 C CA . ASP A 1 82 ? 4.407 3.824 -0.802 1.00 83.81 82 ASP A CA 1
ATOM 670 C C . ASP A 1 82 ? 3.122 2.985 -0.868 1.00 83.81 82 ASP A C 1
ATOM 672 O O . ASP A 1 82 ? 2.123 3.340 -0.248 1.00 83.81 82 ASP A O 1
ATOM 676 N N . MET A 1 83 ? 3.145 1.819 -1.516 1.00 79.88 83 MET A N 1
ATOM 677 C CA . MET A 1 83 ? 2.030 0.870 -1.487 1.00 79.88 83 MET A CA 1
ATOM 678 C C . MET A 1 83 ? 1.748 0.357 -0.067 1.00 79.88 83 MET A C 1
ATOM 680 O O . MET A 1 83 ? 0.588 0.333 0.349 1.00 79.88 83 MET A O 1
ATOM 684 N N . VAL A 1 84 ? 2.777 0.008 0.712 1.00 74.19 84 VAL A N 1
ATOM 685 C CA . VAL A 1 84 ? 2.613 -0.407 2.121 1.00 74.19 84 VAL A CA 1
ATOM 686 C C . VAL A 1 84 ? 2.059 0.741 2.966 1.00 74.19 84 VAL A C 1
ATOM 688 O O . VAL A 1 84 ? 1.125 0.553 3.748 1.00 74.19 84 VAL A O 1
ATOM 691 N N . LYS A 1 85 ? 2.568 1.960 2.769 1.00 72.69 85 LYS A N 1
ATOM 692 C CA . LYS A 1 85 ? 2.037 3.163 3.426 1.00 72.69 85 LYS A CA 1
ATOM 693 C C . LYS A 1 85 ? 0.582 3.418 3.042 1.00 72.69 85 LYS A C 1
ATOM 695 O O . LYS A 1 85 ? -0.215 3.705 3.933 1.00 72.69 85 LYS A O 1
ATOM 700 N N . SER A 1 86 ? 0.222 3.215 1.772 1.00 70.69 86 SER A N 1
ATOM 701 C CA . SER A 1 86 ? -1.140 3.403 1.254 1.00 70.69 86 SER A CA 1
ATOM 702 C C . SER A 1 86 ? -2.182 2.513 1.945 1.00 70.69 86 SER A C 1
ATOM 704 O O . SER A 1 86 ? -3.336 2.905 2.107 1.00 70.69 86 SER A O 1
ATOM 706 N N . CYS A 1 87 ? -1.768 1.336 2.430 1.00 63.66 87 CYS A N 1
ATOM 707 C CA . CYS A 1 87 ? -2.629 0.417 3.182 1.00 63.66 87 CYS A CA 1
ATOM 708 C C . CYS A 1 87 ? -3.015 0.972 4.567 1.00 63.66 87 CYS A C 1
ATOM 710 O O . CYS A 1 87 ? -4.091 0.680 5.102 1.00 63.66 87 CYS A O 1
ATOM 712 N N . ASN A 1 88 ? -2.138 1.793 5.146 1.00 58.91 88 ASN A N 1
ATOM 713 C CA . ASN A 1 88 ? -2.300 2.376 6.475 1.00 58.91 88 ASN A CA 1
ATOM 714 C C . ASN A 1 88 ? -2.801 3.825 6.440 1.00 58.91 88 ASN A C 1
ATOM 716 O O . ASN A 1 88 ? -3.415 4.269 7.410 1.00 58.91 88 ASN A O 1
ATOM 720 N N . ASN A 1 89 ? -2.561 4.537 5.340 1.00 62.91 89 ASN A N 1
ATOM 721 C CA . ASN A 1 89 ? -2.957 5.920 5.111 1.00 62.91 89 ASN A CA 1
ATOM 722 C C . ASN A 1 89 ? -3.222 6.128 3.608 1.00 62.91 89 ASN A C 1
ATOM 724 O O . ASN A 1 89 ? -2.310 5.846 2.842 1.00 62.91 89 ASN A O 1
ATOM 728 N N . PRO A 1 90 ? -4.390 6.618 3.153 1.00 65.88 90 PRO A N 1
ATOM 729 C CA . PRO A 1 90 ? -4.639 6.880 1.736 1.00 65.88 90 PRO A CA 1
ATOM 730 C C . PRO A 1 90 ? -3.695 7.966 1.194 1.00 65.88 90 PRO A C 1
ATOM 732 O O . PRO A 1 90 ? -3.977 9.157 1.265 1.00 65.88 90 PRO A O 1
ATOM 735 N N . ILE A 1 91 ? -2.561 7.537 0.645 1.00 74.44 91 ILE A N 1
ATOM 736 C CA . ILE A 1 91 ? -1.630 8.377 -0.106 1.00 74.44 91 ILE A CA 1
ATOM 737 C C . ILE A 1 91 ? -1.766 8.075 -1.596 1.00 74.44 91 ILE A C 1
ATOM 739 O O . ILE A 1 91 ? -2.011 6.932 -1.991 1.00 74.44 91 ILE A O 1
ATOM 743 N N . GLN A 1 92 ? -1.568 9.091 -2.433 1.00 79.81 92 GLN A N 1
ATOM 744 C CA . GLN A 1 92 ? -1.390 8.875 -3.863 1.00 79.81 92 GLN A CA 1
ATOM 745 C C . GLN A 1 92 ? -0.027 8.207 -4.091 1.00 79.81 92 GLN A C 1
ATOM 747 O O . GLN A 1 92 ? 1.010 8.745 -3.704 1.00 79.81 92 GLN A O 1
ATOM 752 N N . VAL A 1 93 ? -0.024 7.024 -4.706 1.00 84.50 93 VAL A N 1
ATOM 753 C CA . VAL A 1 93 ? 1.208 6.294 -5.033 1.00 84.50 93 VAL A CA 1
ATOM 754 C C . VAL A 1 93 ? 1.694 6.747 -6.409 1.00 84.50 93 VAL A C 1
ATOM 756 O O . VAL A 1 93 ? 0.992 6.570 -7.405 1.00 84.50 93 VAL A O 1
ATOM 759 N N . ARG A 1 94 ? 2.885 7.354 -6.467 1.00 88.50 94 ARG A N 1
ATOM 760 C CA . ARG A 1 94 ? 3.473 7.879 -7.711 1.00 88.50 94 ARG A CA 1
ATOM 761 C C . ARG A 1 94 ? 3.744 6.742 -8.707 1.00 88.50 94 ARG A C 1
ATOM 763 O O . ARG A 1 94 ? 4.241 5.690 -8.309 1.00 88.50 94 ARG A O 1
ATOM 770 N N . TYR A 1 95 ? 3.447 6.985 -9.986 1.00 91.19 95 TYR A N 1
ATOM 771 C CA . TYR A 1 95 ? 3.674 6.062 -11.114 1.00 91.19 95 TYR A CA 1
ATOM 772 C C . TYR A 1 95 ? 2.961 4.711 -11.011 1.00 91.19 95 TYR A C 1
ATOM 774 O O . TYR A 1 95 ? 3.427 3.699 -11.535 1.00 91.19 95 TYR A O 1
ATOM 782 N N . LYS A 1 96 ? 1.852 4.663 -10.266 1.00 88.19 96 LYS A N 1
ATOM 783 C CA . LYS A 1 96 ? 1.148 3.409 -10.006 1.00 88.19 96 LYS A CA 1
ATOM 784 C C . LYS A 1 96 ? 0.703 2.722 -11.297 1.00 88.19 96 LYS A C 1
ATOM 786 O O . LYS A 1 96 ? 0.905 1.519 -11.423 1.00 88.19 96 LYS A O 1
ATOM 791 N N . THR A 1 97 ? 0.110 3.469 -12.223 1.00 90.06 97 THR A N 1
ATOM 792 C CA . THR A 1 97 ? -0.443 2.920 -13.466 1.00 90.06 97 THR A CA 1
ATOM 793 C C . THR A 1 97 ? 0.657 2.330 -14.341 1.00 90.06 97 THR A C 1
ATOM 795 O O . THR A 1 97 ? 0.574 1.169 -14.728 1.00 90.06 97 THR A O 1
ATOM 798 N N . GLU A 1 98 ? 1.729 3.087 -14.565 1.00 93.81 98 GLU A N 1
ATOM 799 C CA . GLU A 1 98 ? 2.866 2.700 -15.397 1.00 93.81 98 GLU A CA 1
ATOM 800 C C . GLU A 1 98 ? 3.572 1.466 -14.820 1.00 93.81 98 GLU A C 1
ATOM 802 O O . GLU A 1 98 ? 3.882 0.517 -15.536 1.00 93.81 98 GLU A O 1
ATOM 807 N N . ILE A 1 99 ? 3.785 1.427 -13.501 1.00 90.50 99 ILE A N 1
ATOM 808 C CA . ILE A 1 99 ? 4.429 0.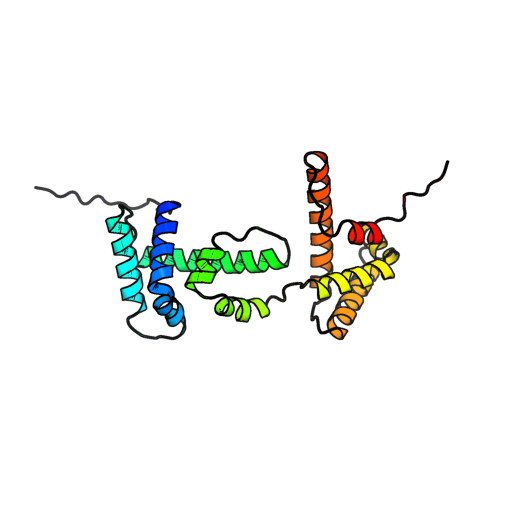283 -12.844 1.00 90.50 99 ILE A CA 1
ATOM 809 C C . ILE A 1 99 ? 3.539 -0.966 -12.896 1.00 90.50 99 ILE A C 1
ATOM 811 O O . ILE A 1 99 ? 4.051 -2.062 -13.146 1.00 90.50 99 ILE A O 1
ATOM 815 N N . GLU A 1 100 ? 2.227 -0.828 -12.668 1.00 89.00 100 GLU A N 1
ATOM 816 C CA . GLU A 1 100 ? 1.276 -1.941 -12.790 1.00 89.00 100 GLU A CA 1
ATOM 817 C C . GLU A 1 100 ? 1.203 -2.475 -14.225 1.00 89.00 100 GLU A C 1
ATOM 819 O O . GLU A 1 100 ? 1.061 -3.683 -14.412 1.00 89.00 100 GLU A O 1
ATOM 824 N N . GLU A 1 101 ? 1.350 -1.616 -15.231 1.00 91.50 101 GLU A N 1
ATOM 825 C CA . GLU A 1 101 ? 1.399 -2.021 -16.633 1.00 91.50 101 GLU A CA 1
ATOM 826 C C . GLU A 1 101 ? 2.681 -2.802 -16.962 1.00 91.50 101 GLU A C 1
ATOM 828 O O . GLU A 1 101 ? 2.613 -3.913 -17.502 1.00 91.50 101 GLU A O 1
ATOM 833 N N . ILE A 1 102 ? 3.847 -2.290 -16.551 1.00 91.44 102 ILE A N 1
ATOM 834 C CA . ILE A 1 102 ? 5.148 -2.936 -16.791 1.00 91.44 102 ILE A CA 1
ATOM 835 C C . ILE A 1 102 ? 5.219 -4.293 -16.083 1.00 91.44 102 ILE A C 1
ATOM 837 O O . ILE A 1 102 ? 5.586 -5.303 -16.678 1.00 91.44 102 ILE A O 1
ATOM 841 N N . LEU A 1 103 ? 4.866 -4.358 -14.800 1.00 86.19 103 LEU A N 1
ATOM 842 C CA . LEU A 1 103 ? 5.126 -5.544 -13.974 1.00 86.19 103 LEU A CA 1
ATOM 843 C C . LEU A 1 103 ? 3.910 -6.455 -13.793 1.00 86.19 103 LEU A C 1
ATOM 845 O O . LEU A 1 103 ? 4.065 -7.600 -13.376 1.00 86.19 103 LEU A O 1
ATOM 849 N N . GLY A 1 104 ? 2.721 -5.986 -14.166 1.00 83.06 104 GLY A N 1
ATOM 850 C CA . GLY A 1 104 ? 1.465 -6.694 -13.965 1.00 83.06 104 GLY A CA 1
ATOM 851 C C . GLY A 1 104 ? 0.951 -6.558 -12.530 1.00 83.06 104 GLY A C 1
ATOM 852 O O . GLY A 1 104 ? 1.711 -6.590 -11.558 1.00 83.06 104 GLY A O 1
ATOM 853 N N . ARG A 1 105 ? -0.377 -6.463 -12.379 1.00 71.00 105 ARG A N 1
ATOM 854 C CA . ARG A 1 105 ? -1.025 -6.345 -11.062 1.00 71.00 105 ARG A CA 1
ATOM 855 C C . ARG A 1 105 ? -0.700 -7.525 -10.144 1.00 71.00 105 ARG A C 1
ATOM 857 O O . ARG A 1 105 ? -0.418 -7.316 -8.982 1.00 71.00 105 ARG A O 1
ATOM 864 N N . SER A 1 106 ? -0.658 -8.763 -10.626 1.00 61.38 106 SER A N 1
ATOM 865 C CA . SER A 1 106 ? -0.438 -9.918 -9.735 1.00 61.38 106 SER A CA 1
ATOM 866 C C . SER A 1 106 ? 0.961 -9.947 -9.080 1.00 61.38 106 SER A C 1
ATOM 868 O O . SER A 1 106 ? 1.093 -10.300 -7.905 1.00 61.38 106 SER A O 1
ATOM 870 N N . HIS A 1 107 ? 2.001 -9.486 -9.789 1.00 60.56 107 HIS A N 1
ATOM 871 C CA . HIS A 1 107 ? 3.407 -9.631 -9.381 1.00 60.56 107 HIS A CA 1
ATOM 872 C C . HIS A 1 107 ? 3.752 -8.915 -8.060 1.00 60.56 107 HIS A C 1
ATOM 874 O O . HIS A 1 107 ? 4.648 -9.344 -7.333 1.00 60.56 107 HIS A O 1
ATOM 880 N N . TYR A 1 108 ? 3.050 -7.830 -7.714 1.00 54.78 108 TYR A N 1
ATOM 881 C CA . TYR A 1 108 ? 3.274 -7.119 -6.449 1.00 54.78 108 TYR A CA 1
ATOM 882 C C . TYR A 1 108 ? 2.310 -7.501 -5.339 1.00 54.78 108 TYR A C 1
ATOM 884 O O . TYR A 1 108 ? 2.696 -7.480 -4.171 1.00 54.78 108 TYR A O 1
ATOM 892 N N . TYR A 1 109 ? 1.070 -7.844 -5.670 1.00 54.75 109 TYR A N 1
ATOM 893 C CA . TYR A 1 109 ? 0.047 -8.073 -4.656 1.00 54.75 109 TYR A CA 1
ATOM 894 C C . TYR A 1 109 ? 0.272 -9.415 -3.937 1.00 54.75 109 TYR A C 1
ATOM 896 O O . TYR A 1 109 ? -0.041 -9.523 -2.755 1.00 54.75 109 TYR A O 1
ATOM 904 N N . SER A 1 110 ? 0.952 -10.380 -4.571 1.00 53.34 110 SER A N 1
ATOM 905 C CA . SER A 1 110 ? 1.394 -11.627 -3.925 1.00 53.34 110 SER A CA 1
ATOM 906 C C . SER A 1 110 ? 2.418 -11.401 -2.798 1.00 53.34 110 SER A C 1
ATOM 908 O O . SER A 1 110 ? 2.338 -12.044 -1.755 1.00 53.34 110 SER A O 1
ATOM 910 N N . GLY A 1 111 ? 3.341 -10.441 -2.955 1.00 48.53 111 GLY A N 1
ATOM 911 C CA . GLY A 1 111 ? 4.328 -10.065 -1.930 1.00 48.53 111 GLY A CA 1
ATOM 912 C C . GLY A 1 111 ? 3.843 -8.989 -0.949 1.00 48.53 111 GLY A C 1
ATOM 913 O O . GLY A 1 111 ? 4.309 -8.937 0.190 1.00 48.53 111 GLY A O 1
ATOM 914 N N . ILE A 1 112 ? 2.900 -8.138 -1.369 1.00 49.31 112 ILE A N 1
ATOM 915 C CA . ILE A 1 112 ? 2.216 -7.161 -0.507 1.00 49.31 112 ILE A CA 1
ATOM 916 C C . ILE A 1 112 ? 1.178 -7.848 0.386 1.00 49.31 112 ILE A C 1
ATOM 918 O O . ILE A 1 112 ? 0.938 -7.346 1.470 1.00 49.31 112 ILE A O 1
ATOM 922 N N . ASN A 1 113 ? 0.660 -9.031 0.042 1.00 46.56 113 ASN A N 1
ATOM 923 C CA . ASN A 1 113 ? -0.164 -9.839 0.956 1.00 46.56 113 ASN A CA 1
ATOM 924 C C . ASN A 1 113 ? 0.550 -10.212 2.271 1.00 46.56 113 ASN A C 1
ATOM 926 O O . ASN A 1 113 ? -0.109 -10.520 3.262 1.00 46.56 113 ASN A O 1
ATOM 930 N N . LYS A 1 114 ? 1.889 -10.116 2.329 1.00 45.16 114 LYS A N 1
ATOM 931 C CA . LYS A 1 114 ? 2.648 -10.187 3.590 1.00 45.16 114 LYS A CA 1
ATOM 932 C C . LYS A 1 114 ? 2.451 -8.944 4.481 1.00 45.16 114 LYS A C 1
ATOM 934 O O . LYS A 1 114 ? 2.599 -9.032 5.694 1.00 45.16 114 LYS A O 1
ATOM 939 N N . TYR A 1 115 ? 2.100 -7.803 3.893 1.00 49.53 115 TYR A N 1
ATOM 940 C CA . TYR A 1 115 ? 1.685 -6.562 4.549 1.00 49.53 115 TYR A CA 1
ATOM 941 C C . TYR A 1 115 ? 0.159 -6.448 4.447 1.00 49.53 115 TYR A C 1
ATOM 943 O O . TYR A 1 115 ? -0.372 -5.790 3.555 1.00 49.53 115 TYR A O 1
ATOM 951 N N . ARG A 1 116 ? -0.540 -7.152 5.343 1.00 59.25 116 ARG A N 1
ATOM 952 C CA . ARG A 1 116 ? -2.004 -7.298 5.379 1.00 59.25 116 ARG A CA 1
ATOM 953 C C . ARG A 1 116 ? -2.710 -5.948 5.222 1.00 59.25 116 ARG A C 1
ATOM 955 O O . ARG A 1 116 ? -2.813 -5.158 6.159 1.00 59.25 116 ARG A O 1
ATOM 962 N N . ARG A 1 117 ? -3.201 -5.663 4.019 1.00 69.44 117 ARG A N 1
ATOM 963 C CA . ARG A 1 117 ? -3.959 -4.446 3.733 1.00 69.44 117 ARG A CA 1
ATOM 964 C C . ARG A 1 117 ? -5.303 -4.536 4.440 1.00 69.44 117 ARG A C 1
ATOM 966 O O . ARG A 1 117 ? -6.019 -5.497 4.217 1.00 69.44 117 ARG A O 1
ATOM 973 N N . TRP A 1 118 ? -5.627 -3.542 5.266 1.00 81.94 118 TRP A N 1
ATOM 974 C CA . TRP A 1 118 ? -6.965 -3.402 5.842 1.00 81.94 118 TRP A CA 1
ATOM 975 C C . TRP A 1 118 ? -7.979 -3.241 4.710 1.00 81.94 118 TRP A C 1
ATOM 977 O O . TRP A 1 118 ? -8.033 -2.177 4.084 1.00 81.94 118 TRP A O 1
ATOM 987 N N . ASP A 1 119 ? -8.724 -4.303 4.425 1.00 83.50 119 ASP A N 1
ATOM 988 C CA . ASP A 1 119 ? -9.881 -4.266 3.541 1.00 83.50 119 ASP A CA 1
ATOM 989 C C . ASP A 1 119 ? -11.097 -3.643 4.249 1.00 83.50 119 ASP A C 1
ATOM 991 O O . ASP A 1 119 ? -11.095 -3.423 5.466 1.00 83.50 119 ASP A O 1
ATOM 995 N N . ASP A 1 120 ? -12.131 -3.310 3.476 1.00 83.75 120 ASP A N 1
ATOM 996 C CA . ASP A 1 120 ? -13.320 -2.637 4.005 1.00 83.75 120 ASP A CA 1
ATOM 997 C C . ASP A 1 120 ? -14.102 -3.521 4.997 1.00 83.75 120 ASP A C 1
ATOM 999 O O . ASP A 1 120 ? -14.724 -2.991 5.920 1.00 83.75 120 ASP A O 1
ATOM 1003 N N . GLY A 1 121 ? -14.021 -4.851 4.874 1.00 88.44 121 GLY A N 1
ATOM 1004 C CA . GLY A 1 121 ? -14.601 -5.807 5.820 1.00 88.44 121 GLY A CA 1
ATOM 1005 C C . GLY A 1 121 ? -13.901 -5.760 7.178 1.00 88.44 121 GLY A C 1
ATOM 1006 O O . GLY A 1 121 ? -14.555 -5.537 8.199 1.00 88.44 121 GLY A O 1
ATOM 1007 N N . ALA A 1 122 ? -12.569 -5.838 7.188 1.00 91.69 122 ALA A N 1
ATOM 1008 C CA . ALA A 1 122 ? -11.759 -5.702 8.398 1.00 91.69 122 ALA A CA 1
ATOM 1009 C C . ALA A 1 122 ? -11.982 -4.347 9.089 1.00 91.69 122 ALA A C 1
ATOM 1011 O O . ALA A 1 122 ? -12.093 -4.265 10.314 1.00 91.69 122 ALA A O 1
ATOM 1012 N N . ILE A 1 123 ? -12.072 -3.264 8.308 1.00 92.81 123 ILE A N 1
ATOM 1013 C CA . ILE A 1 123 ? -12.332 -1.918 8.835 1.00 92.81 123 ILE A CA 1
ATOM 1014 C C . ILE A 1 123 ? -13.734 -1.835 9.447 1.00 92.81 123 ILE A C 1
ATOM 1016 O O . ILE A 1 123 ? -13.887 -1.285 10.539 1.00 92.81 123 ILE A O 1
ATOM 1020 N N . LYS A 1 124 ? -14.748 -2.399 8.783 1.00 94.06 124 LYS A N 1
ATOM 1021 C CA . LYS A 1 124 ? -16.123 -2.431 9.293 1.00 94.06 124 LYS A CA 1
ATOM 1022 C C . LYS A 1 124 ? -16.217 -3.205 10.606 1.00 94.06 124 LYS A C 1
ATOM 1024 O O . LYS A 1 124 ? -16.843 -2.715 11.542 1.00 94.06 124 LYS A O 1
ATOM 1029 N N . LEU A 1 125 ? -15.564 -4.362 10.702 1.00 95.69 125 LEU A N 1
ATOM 1030 C CA . LEU A 1 125 ? -15.500 -5.148 11.935 1.00 95.69 125 LEU A CA 1
ATOM 1031 C C . LEU A 1 125 ? -14.815 -4.374 13.064 1.00 95.69 125 LEU A C 1
ATOM 1033 O O . LEU A 1 125 ? -15.356 -4.298 14.167 1.00 95.69 125 LEU A O 1
ATOM 1037 N N . LEU A 1 126 ? -13.683 -3.718 12.780 1.00 95.88 126 LEU A N 1
ATOM 1038 C CA . LEU A 1 126 ? -13.015 -2.860 13.759 1.00 95.88 126 LEU A CA 1
ATOM 1039 C C . LEU A 1 126 ? -13.946 -1.741 14.253 1.00 95.88 126 LEU A C 1
ATOM 1041 O O . LEU A 1 126 ? -13.996 -1.482 15.453 1.00 95.88 126 LEU A O 1
ATOM 1045 N N . PHE A 1 127 ? -14.710 -1.095 13.368 1.00 95.94 127 PHE A N 1
ATOM 1046 C CA . PHE A 1 127 ? -15.676 -0.077 13.786 1.00 95.94 127 PHE A CA 1
ATOM 1047 C C . PHE A 1 127 ? -16.808 -0.640 14.637 1.00 95.94 127 PHE A C 1
ATOM 1049 O O . PHE A 1 127 ? -17.116 -0.037 15.659 1.00 95.94 127 PHE A O 1
ATOM 1056 N N . LEU A 1 128 ? -17.400 -1.778 14.266 1.00 95.06 128 LEU A N 1
ATOM 1057 C CA . LEU A 1 128 ? -18.455 -2.409 15.065 1.00 95.06 128 LEU A CA 1
ATOM 1058 C C . LEU A 1 128 ? -17.968 -2.700 16.489 1.00 95.06 128 LEU A C 1
ATOM 1060 O O . LEU A 1 128 ? -18.631 -2.317 17.451 1.00 95.06 128 LEU A O 1
ATOM 1064 N N . PHE A 1 129 ? -16.769 -3.270 16.618 1.00 96.19 129 PHE A N 1
ATOM 1065 C CA . PHE A 1 129 ? -16.145 -3.521 17.915 1.00 96.19 129 PHE A CA 1
ATOM 1066 C C . PHE A 1 129 ? -15.915 -2.234 18.720 1.00 96.19 129 PHE A C 1
ATOM 1068 O O . PHE A 1 129 ? -16.248 -2.162 19.901 1.00 96.19 129 PHE A O 1
ATOM 1075 N N . LEU A 1 130 ? -15.373 -1.184 18.094 1.00 94.62 130 LEU A N 1
ATOM 1076 C CA . LEU A 1 130 ? -15.102 0.083 18.783 1.00 94.62 130 LEU A CA 1
ATOM 1077 C C . LEU A 1 130 ? -16.378 0.853 19.153 1.00 94.62 130 LEU A C 1
ATOM 1079 O O . LEU A 1 130 ? -16.368 1.585 20.141 1.00 94.62 130 LEU A O 1
ATOM 1083 N N . ILE A 1 131 ? -17.458 0.707 18.380 1.00 92.94 131 ILE A N 1
ATOM 1084 C CA . ILE A 1 131 ? -18.774 1.280 18.691 1.00 92.94 131 ILE A CA 1
ATOM 1085 C C . ILE A 1 131 ? -19.362 0.595 19.928 1.00 92.94 131 ILE A C 1
ATOM 1087 O O . ILE A 1 131 ? -19.823 1.293 20.833 1.00 92.94 131 ILE A O 1
ATOM 1091 N N . ASP A 1 132 ? -19.300 -0.738 19.994 1.00 92.94 132 ASP A N 1
ATOM 1092 C CA . ASP A 1 132 ? -19.747 -1.520 21.155 1.00 92.94 132 ASP A CA 1
ATOM 1093 C C . ASP A 1 132 ? -18.943 -1.168 22.420 1.00 92.94 132 ASP A C 1
ATOM 1095 O O . ASP A 1 132 ? -19.487 -0.949 23.500 1.00 92.94 132 ASP A O 1
ATOM 1099 N N . ARG A 1 133 ? -17.628 -0.982 22.267 1.00 91.69 133 ARG A N 1
ATOM 1100 C CA . ARG A 1 133 ? -16.684 -0.665 23.350 1.00 91.69 133 ARG A CA 1
ATOM 1101 C C . ARG A 1 133 ? -16.407 0.837 23.515 1.00 91.69 133 ARG A C 1
ATOM 1103 O O . ARG A 1 133 ? -15.366 1.206 24.068 1.00 91.69 133 ARG A O 1
ATOM 1110 N N . LYS A 1 134 ? -17.296 1.728 23.058 1.00 88.56 134 LYS A N 1
ATOM 1111 C CA . LYS A 1 134 ? -17.029 3.184 22.985 1.00 88.56 134 LYS A CA 1
ATOM 1112 C C . LYS A 1 134 ? -16.559 3.806 24.305 1.00 88.56 134 LYS A C 1
ATOM 1114 O O . LYS A 1 134 ? -15.715 4.699 24.291 1.00 88.56 134 LYS A O 1
ATOM 1119 N N . ASP A 1 135 ? -17.039 3.318 25.448 1.00 85.81 135 ASP A N 1
ATOM 1120 C CA . ASP A 1 135 ? -16.631 3.833 26.759 1.00 85.81 135 ASP A CA 1
ATOM 1121 C C . ASP A 1 135 ? -15.181 3.467 27.101 1.00 85.81 135 ASP A C 1
ATOM 1123 O O . ASP A 1 135 ? -14.417 4.328 27.540 1.00 85.81 135 ASP A O 1
ATOM 1127 N N . ALA A 1 136 ? -14.738 2.250 26.771 1.00 86.75 136 ALA A N 1
ATOM 1128 C CA . ALA A 1 136 ? -13.330 1.870 26.874 1.00 86.75 136 ALA A CA 1
ATOM 1129 C C . ALA A 1 136 ? -12.450 2.689 25.913 1.00 86.75 136 ALA A C 1
ATOM 1131 O O . ALA A 1 136 ? -11.356 3.116 26.282 1.00 86.75 136 ALA A O 1
ATOM 1132 N N . VAL A 1 137 ? -12.945 2.983 24.702 1.00 87.69 137 VAL A N 1
ATOM 1133 C CA . VAL A 1 137 ? -12.242 3.837 23.726 1.00 87.69 137 VAL A CA 1
ATOM 1134 C C . VAL A 1 137 ? -12.060 5.266 24.253 1.00 87.69 137 VAL A C 1
ATOM 1136 O O . VAL A 1 137 ? -11.006 5.869 24.035 1.00 87.69 137 VAL A O 1
ATOM 1139 N N . ARG A 1 138 ? -13.049 5.812 24.971 1.00 80.38 138 ARG A N 1
ATOM 1140 C CA . ARG A 1 138 ? -12.985 7.154 25.583 1.00 80.38 138 ARG A CA 1
ATOM 1141 C C . ARG A 1 138 ? -11.937 7.242 26.686 1.00 80.38 138 ARG A C 1
ATOM 1143 O O . ARG A 1 138 ? -11.265 8.263 26.796 1.00 80.38 138 ARG A O 1
ATOM 1150 N N . LEU A 1 139 ? -11.749 6.168 27.447 1.00 81.81 139 LEU A N 1
ATOM 1151 C CA . LEU A 1 139 ? -10.750 6.101 28.517 1.00 81.81 139 LEU A CA 1
ATOM 1152 C C . LEU A 1 139 ? -9.304 6.004 27.997 1.00 81.81 139 LEU A C 1
ATOM 1154 O O . LEU A 1 139 ? -8.363 6.184 28.766 1.00 81.81 139 LEU A O 1
ATOM 1158 N N . LEU A 1 140 ? -9.089 5.790 26.692 1.00 79.94 140 LEU A N 1
ATOM 1159 C CA . LEU A 1 140 ? -7.743 5.718 26.106 1.00 79.94 140 LEU A CA 1
ATOM 1160 C C . LEU A 1 140 ? -6.965 7.043 26.150 1.00 79.94 140 LEU A C 1
ATOM 1162 O O . LEU A 1 140 ? -5.743 7.025 26.005 1.00 79.94 140 LEU A O 1
ATOM 1166 N N . SER A 1 141 ? -7.641 8.192 26.263 1.00 66.62 141 SER A N 1
ATOM 1167 C CA . SER A 1 141 ? -6.980 9.507 26.329 1.00 66.62 141 SER A CA 1
ATOM 1168 C C . SER A 1 141 ? -6.412 9.812 27.715 1.00 66.62 141 SER A C 1
ATOM 1170 O O . SER A 1 141 ? -5.452 10.573 27.820 1.00 66.62 141 SER A O 1
ATOM 1172 N N . THR A 1 142 ? -6.979 9.208 28.759 1.00 65.62 142 THR A N 1
ATOM 1173 C CA . THR A 1 142 ? -6.643 9.472 30.163 1.00 65.62 142 THR A CA 1
ATOM 1174 C C . THR A 1 142 ? -5.924 8.307 30.837 1.00 65.62 142 THR A C 1
ATOM 1176 O O . THR A 1 142 ? -5.302 8.511 31.875 1.00 65.62 142 THR A O 1
ATOM 1179 N N . ASN A 1 143 ? -5.951 7.103 30.253 1.00 61.78 143 ASN A N 1
ATOM 1180 C CA . ASN A 1 143 ? -5.429 5.894 30.884 1.00 61.78 143 ASN A CA 1
ATOM 1181 C C . ASN A 1 143 ? -4.263 5.269 30.090 1.00 61.78 143 ASN A C 1
ATOM 1183 O O . ASN A 1 143 ? -4.384 4.985 28.896 1.00 61.78 143 ASN A O 1
ATOM 1187 N N . ARG A 1 144 ? -3.112 5.061 30.750 1.00 58.16 144 ARG A N 1
ATOM 1188 C CA . ARG A 1 144 ? -1.881 4.511 30.137 1.00 58.16 144 ARG A CA 1
ATOM 1189 C C . ARG A 1 144 ? -1.691 2.996 30.352 1.00 58.16 144 ARG A C 1
ATOM 1191 O O . ARG A 1 144 ? -0.717 2.464 29.829 1.00 58.16 144 ARG A O 1
ATOM 1198 N N . GLY A 1 145 ? -2.593 2.321 31.075 1.00 68.06 145 GLY A N 1
ATOM 1199 C CA . GLY A 1 145 ? -2.452 0.916 31.502 1.00 68.06 145 GLY A CA 1
ATOM 1200 C C . GLY A 1 145 ? -3.360 -0.112 30.803 1.00 68.06 145 GLY A C 1
ATOM 1201 O O . GLY A 1 145 ? -3.730 0.046 29.634 1.00 68.06 145 GLY A O 1
ATOM 1202 N N . ASP A 1 146 ? -3.723 -1.160 31.554 1.00 75.62 146 ASP A N 1
ATOM 1203 C CA . ASP A 1 146 ? -4.355 -2.427 31.130 1.00 75.62 146 ASP A CA 1
ATOM 1204 C C . ASP A 1 146 ? -5.588 -2.294 30.235 1.00 75.62 146 ASP A C 1
ATOM 1206 O O . ASP A 1 146 ? -5.784 -3.110 29.337 1.00 75.62 146 ASP A O 1
ATOM 1210 N N . ILE A 1 147 ? -6.391 -1.239 30.408 1.00 78.31 147 ILE A N 1
ATOM 1211 C CA . ILE A 1 147 ? -7.577 -0.981 29.571 1.00 78.31 147 ILE A CA 1
ATOM 1212 C C . ILE A 1 147 ? -7.190 -0.893 28.091 1.00 78.31 147 ILE A C 1
ATOM 1214 O O . ILE A 1 147 ? -7.885 -1.422 27.225 1.00 78.31 147 ILE A O 1
ATOM 1218 N N . LYS A 1 148 ? -6.055 -0.252 27.791 1.00 82.56 148 LYS A N 1
ATOM 1219 C CA . LYS A 1 148 ? -5.559 -0.112 26.423 1.00 82.56 148 LYS A CA 1
ATOM 1220 C C . LYS A 1 148 ? -5.105 -1.458 25.863 1.00 82.56 148 LYS A C 1
ATOM 1222 O O . LYS A 1 148 ? -5.459 -1.778 24.733 1.00 82.56 148 LYS A O 1
ATOM 1227 N N . LEU A 1 149 ? -4.333 -2.228 26.631 1.00 86.00 149 LEU A N 1
ATOM 1228 C CA . LEU A 1 149 ? -3.852 -3.547 26.207 1.00 86.00 149 LEU A CA 1
ATOM 1229 C C . LEU A 1 149 ? -5.020 -4.507 25.970 1.00 86.00 149 LEU A C 1
ATOM 1231 O O . LEU A 1 149 ? -5.083 -5.135 24.915 1.00 86.00 149 LEU A O 1
ATOM 1235 N N . LYS A 1 150 ? -5.976 -4.552 26.902 1.00 90.25 150 LYS A N 1
ATOM 1236 C CA . LYS A 1 150 ? -7.168 -5.397 26.822 1.00 90.25 150 LYS A CA 1
ATOM 1237 C C . LYS A 1 150 ? -8.025 -5.061 25.605 1.00 90.25 150 LYS A C 1
ATOM 1239 O O . LYS A 1 150 ? -8.325 -5.954 24.823 1.00 90.25 150 LYS A O 1
ATOM 1244 N N . LEU A 1 151 ? -8.342 -3.782 25.387 1.00 93.75 151 LEU A N 1
ATOM 1245 C CA . LEU A 1 151 ? -9.163 -3.351 24.250 1.00 93.75 151 LEU A CA 1
ATOM 1246 C C . LEU A 1 151 ? -8.568 -3.794 22.907 1.00 93.75 151 LEU A C 1
ATOM 1248 O O . LEU A 1 151 ? -9.282 -4.314 22.054 1.00 93.75 151 LEU A O 1
ATOM 1252 N N . TRP A 1 152 ? -7.268 -3.567 22.703 1.00 94.44 152 TRP A N 1
ATOM 1253 C CA . TRP A 1 152 ? -6.630 -3.909 21.432 1.00 94.44 152 TRP A CA 1
ATOM 1254 C C . TRP A 1 152 ? -6.398 -5.411 21.274 1.00 94.44 152 TRP A C 1
ATOM 1256 O O . TRP A 1 152 ? -6.409 -5.892 20.143 1.00 94.44 152 TRP A O 1
ATOM 1266 N N . SER A 1 153 ? -6.221 -6.142 22.377 1.00 93.56 153 SER A N 1
ATOM 1267 C CA . SER A 1 153 ? -6.149 -7.609 22.360 1.00 93.56 153 SER A CA 1
ATOM 1268 C C . SER A 1 153 ? -7.490 -8.214 21.952 1.00 93.56 153 SER A C 1
ATOM 1270 O O . SER A 1 153 ? -7.548 -8.950 20.976 1.00 93.56 153 SER A O 1
ATOM 1272 N N . GLU A 1 154 ? -8.588 -7.777 22.573 1.00 96.12 154 GLU A N 1
ATOM 1273 C CA . GLU A 1 154 ? -9.941 -8.209 22.201 1.00 96.12 154 GLU A CA 1
ATOM 1274 C C . GLU A 1 154 ? -10.295 -7.849 20.744 1.00 96.12 154 GLU A C 1
ATOM 1276 O O . GLU A 1 154 ? -10.911 -8.647 20.038 1.00 96.12 154 GLU A O 1
ATOM 1281 N N . ALA A 1 155 ? -9.874 -6.673 20.258 1.00 96.31 155 ALA A N 1
ATOM 1282 C CA . ALA A 1 155 ? -10.075 -6.282 18.860 1.00 96.31 155 ALA A CA 1
ATOM 1283 C C . ALA A 1 155 ? -9.342 -7.221 17.886 1.00 96.31 155 ALA A C 1
ATOM 1285 O O . ALA A 1 155 ? -9.898 -7.607 16.857 1.00 96.31 155 ALA A O 1
ATOM 1286 N N . SER A 1 156 ? -8.097 -7.572 18.217 1.00 94.38 156 SER A N 1
ATOM 1287 C CA . SER A 1 156 ? -7.266 -8.514 17.463 1.00 94.38 156 SER A CA 1
ATOM 1288 C C . SER A 1 156 ? -7.913 -9.897 17.411 1.00 94.38 156 SER A C 1
ATOM 1290 O O . SER A 1 156 ? -8.032 -10.471 16.331 1.00 94.38 156 SER A O 1
ATOM 1292 N N . ASP A 1 157 ? -8.390 -10.406 18.547 1.00 95.38 157 ASP A N 1
ATOM 1293 C CA . ASP A 1 157 ? -9.013 -11.732 18.642 1.00 95.38 157 ASP A CA 1
ATOM 1294 C C . ASP A 1 157 ? -10.337 -11.808 17.867 1.00 95.38 157 ASP A C 1
ATOM 1296 O O . ASP A 1 157 ? -10.612 -12.795 17.177 1.00 95.38 157 ASP A O 1
ATOM 1300 N N . MET A 1 158 ? -11.143 -10.742 17.912 1.00 96.12 158 MET A N 1
ATOM 1301 C CA . MET A 1 158 ? -12.379 -10.635 17.130 1.00 96.12 158 MET A CA 1
ATOM 1302 C C . MET A 1 158 ? -12.091 -10.656 15.623 1.00 96.12 158 MET A C 1
ATOM 1304 O O . MET A 1 158 ? -12.722 -11.408 14.872 1.00 96.12 158 MET A O 1
ATOM 1308 N N . LEU A 1 159 ? -11.113 -9.863 15.175 1.00 93.31 159 LEU A N 1
ATOM 1309 C CA . LEU A 1 159 ? -10.708 -9.833 13.771 1.00 93.31 159 LEU A CA 1
ATOM 1310 C C . LEU A 1 159 ? -10.160 -11.194 13.337 1.00 93.31 159 LEU A C 1
ATOM 1312 O O . LEU A 1 159 ? -10.555 -11.693 12.282 1.00 93.31 159 LEU A O 1
ATOM 1316 N N . LEU A 1 160 ? -9.334 -11.829 14.173 1.00 90.75 160 LEU A N 1
ATOM 1317 C CA . LEU A 1 160 ? -8.783 -13.158 13.924 1.00 90.75 160 LEU A CA 1
ATOM 1318 C C . LEU A 1 160 ? -9.891 -14.200 13.742 1.00 90.75 160 LEU A C 1
ATOM 1320 O O . LEU A 1 160 ? -9.846 -14.974 12.787 1.00 90.75 160 LEU A O 1
ATOM 1324 N N . SER A 1 161 ? -10.912 -14.166 14.600 1.00 90.62 161 SER A N 1
ATOM 1325 C CA . SER A 1 161 ? -12.085 -15.051 14.524 1.00 90.62 161 SER A CA 1
ATOM 1326 C C . SER A 1 161 ? -12.891 -14.862 13.233 1.00 90.62 161 SER A C 1
ATOM 1328 O O . SER A 1 161 ? -13.590 -15.770 12.797 1.00 90.62 161 SER A O 1
ATOM 1330 N N . SER A 1 162 ? -12.756 -13.699 12.593 1.00 89.06 162 SER A N 1
ATOM 1331 C CA . SER A 1 162 ? -13.378 -13.367 11.307 1.00 89.06 162 SER A CA 1
ATOM 1332 C C . SER A 1 162 ? -12.445 -13.599 10.106 1.00 89.06 162 SER A C 1
ATOM 1334 O O . SER A 1 162 ? -12.746 -13.158 9.000 1.00 89.06 162 SER A O 1
ATOM 1336 N N . GLY A 1 163 ? -11.292 -14.250 10.305 1.00 85.50 163 GLY A N 1
ATOM 1337 C CA . GLY A 1 163 ? -10.292 -14.512 9.260 1.00 85.50 163 GLY A CA 1
ATOM 1338 C C . GLY A 1 163 ? -9.350 -13.337 8.965 1.00 85.50 163 GLY A C 1
ATOM 1339 O O . GLY A 1 163 ? -8.514 -13.416 8.062 1.00 85.50 163 GLY A O 1
ATOM 1340 N N . HIS A 1 164 ? -9.438 -12.247 9.728 1.00 86.62 164 HIS A N 1
ATOM 1341 C CA . HIS A 1 164 ? -8.581 -11.075 9.590 1.00 86.62 164 HIS A CA 1
ATOM 1342 C C . HIS A 1 164 ? -7.476 -11.094 10.639 1.00 86.62 164 HIS A C 1
ATOM 1344 O O . HIS A 1 164 ? -7.661 -10.784 11.810 1.00 86.62 164 HIS A O 1
ATOM 1350 N N . HIS A 1 165 ? -6.270 -11.422 10.213 1.00 86.81 165 HIS A N 1
ATOM 1351 C CA . HIS A 1 165 ? -5.163 -11.573 11.140 1.00 86.81 165 HIS A CA 1
ATOM 1352 C C . HIS A 1 165 ? -4.483 -10.212 11.400 1.00 86.81 165 HIS A C 1
ATOM 1354 O O . HIS A 1 165 ? -3.544 -9.842 10.702 1.00 86.81 165 HIS A O 1
ATOM 1360 N N . TYR A 1 166 ? -4.912 -9.456 12.403 1.00 86.00 166 TYR A N 1
ATOM 1361 C CA . TYR A 1 166 ? -4.249 -8.208 12.804 1.00 86.00 166 TYR A CA 1
ATOM 1362 C C . TYR A 1 166 ? -3.856 -8.269 14.264 1.00 86.00 166 TYR A C 1
ATOM 1364 O O . TYR A 1 166 ? -4.690 -8.557 15.106 1.00 86.00 166 TYR A O 1
ATOM 1372 N N . SER A 1 167 ? -2.599 -7.962 14.567 1.00 86.69 167 SER A N 1
ATOM 1373 C CA . SER A 1 167 ? -2.129 -7.857 15.944 1.00 86.69 167 SER A CA 1
ATOM 1374 C C . SER A 1 167 ? -2.811 -6.697 16.688 1.00 86.69 167 SER A C 1
ATOM 1376 O O . SER A 1 167 ? -3.279 -5.732 16.064 1.00 86.69 167 SER A O 1
ATOM 1378 N N . PRO A 1 168 ? -2.784 -6.705 18.032 1.00 88.50 168 PRO A N 1
ATOM 1379 C CA . PRO A 1 168 ? -3.311 -5.601 18.836 1.00 88.50 168 PRO A CA 1
ATOM 1380 C C . PRO A 1 168 ? -2.679 -4.251 18.463 1.00 88.50 168 PRO A C 1
ATOM 1382 O O . PRO A 1 168 ? -3.353 -3.223 18.341 1.00 88.50 168 PRO A O 1
ATOM 1385 N N . GLN A 1 169 ? -1.369 -4.259 18.205 1.00 84.50 169 GLN A N 1
ATOM 1386 C CA . GLN A 1 169 ? -0.615 -3.079 17.795 1.00 84.50 169 GLN A CA 1
ATOM 1387 C C . GLN A 1 169 ? -1.093 -2.536 16.439 1.00 84.50 169 GLN A C 1
ATOM 1389 O O . GLN A 1 169 ? -1.225 -1.321 16.277 1.00 84.50 169 GLN A O 1
ATOM 1394 N N . GLU A 1 170 ? -1.382 -3.410 15.473 1.00 86.31 170 GLU A N 1
ATOM 1395 C CA . GLU A 1 170 ? -1.905 -3.014 14.161 1.00 86.31 170 GLU A CA 1
ATOM 1396 C C . GLU A 1 170 ? -3.309 -2.410 14.270 1.00 86.31 170 GLU A C 1
ATOM 1398 O O . GLU A 1 170 ? -3.565 -1.373 13.654 1.00 86.31 170 GLU A O 1
ATOM 1403 N N . CYS A 1 171 ? -4.183 -2.978 15.107 1.00 91.88 171 CYS A N 1
ATOM 1404 C CA . CYS A 1 171 ?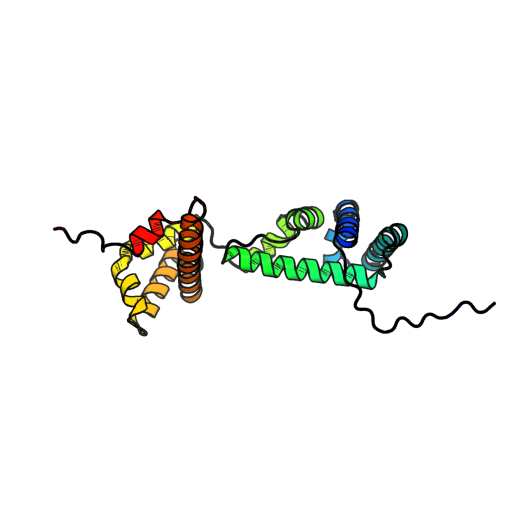 -5.513 -2.428 15.391 1.00 91.88 171 CYS A CA 1
ATOM 1405 C C . CYS A 1 171 ? -5.421 -1.011 15.981 1.00 91.88 171 CYS A C 1
ATOM 1407 O O . CYS A 1 171 ? -6.076 -0.076 15.506 1.00 91.88 171 CYS A O 1
ATOM 1409 N N . MET A 1 172 ? -4.537 -0.822 16.966 1.00 90.19 172 MET A N 1
ATOM 1410 C CA . MET A 1 172 ? -4.290 0.481 17.584 1.00 90.19 172 MET A CA 1
ATOM 1411 C C . MET A 1 172 ? -3.768 1.507 16.571 1.00 90.19 172 MET A C 1
ATOM 1413 O O . MET A 1 172 ? -4.259 2.641 16.524 1.00 90.19 172 MET A O 1
ATOM 1417 N N . ILE A 1 173 ? -2.754 1.142 15.777 1.00 85.69 173 ILE A N 1
ATOM 1418 C CA . ILE A 1 173 ? -2.172 2.024 14.755 1.00 85.69 173 ILE A CA 1
ATOM 1419 C C . ILE A 1 173 ? -3.239 2.408 13.731 1.00 85.69 173 ILE 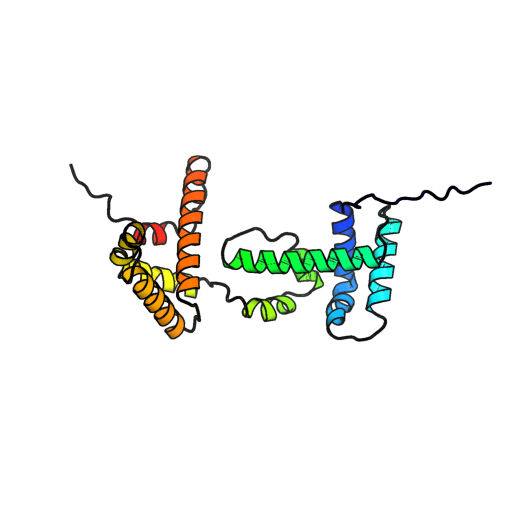A C 1
ATOM 1421 O O . ILE A 1 173 ? -3.356 3.587 13.387 1.00 85.69 173 ILE A O 1
ATOM 1425 N N . LYS A 1 174 ? -4.057 1.446 13.291 1.00 90.25 174 LYS A N 1
ATOM 1426 C CA . LYS A 1 174 ? -5.135 1.696 12.336 1.00 90.25 174 LYS A CA 1
ATOM 1427 C C . LYS A 1 174 ? -6.134 2.712 12.876 1.00 90.25 174 LYS A C 1
ATOM 1429 O O . LYS A 1 174 ? -6.405 3.704 12.200 1.00 90.25 174 LYS A O 1
ATOM 1434 N N . TRP A 1 175 ? -6.618 2.527 14.104 1.00 92.19 175 TRP A N 1
ATOM 1435 C CA . TRP A 1 175 ? -7.527 3.483 14.740 1.00 92.19 175 TRP A CA 1
ATOM 1436 C C . TRP A 1 175 ? -6.898 4.869 14.914 1.00 92.19 175 TRP A C 1
ATOM 1438 O O . TRP A 1 175 ? -7.534 5.888 14.639 1.00 92.19 175 TRP A O 1
ATOM 1448 N N . LYS A 1 176 ? -5.627 4.936 15.332 1.00 88.44 176 LYS A N 1
ATOM 1449 C CA . LYS A 1 176 ? -4.892 6.203 15.467 1.00 88.44 176 LYS A CA 1
ATOM 1450 C C . LYS A 1 176 ? -4.833 6.963 14.139 1.00 88.44 176 LYS A C 1
ATOM 1452 O O . LYS A 1 176 ? -5.067 8.170 14.131 1.00 88.44 176 LYS A O 1
ATOM 1457 N N . ASN A 1 177 ? -4.561 6.263 13.041 1.00 85.88 177 ASN A N 1
ATOM 1458 C CA . ASN A 1 177 ? -4.505 6.858 11.708 1.00 85.88 177 ASN A CA 1
ATOM 1459 C C . ASN A 1 177 ? -5.887 7.313 11.228 1.00 85.88 177 ASN A C 1
ATOM 1461 O O . ASN A 1 177 ? -6.005 8.429 10.735 1.00 85.88 177 ASN A O 1
ATOM 1465 N N . ILE A 1 178 ? -6.933 6.504 11.433 1.00 90.38 178 ILE A N 1
ATOM 1466 C CA . ILE A 1 178 ? -8.315 6.883 11.093 1.00 90.38 178 ILE A CA 1
ATOM 1467 C C . ILE A 1 178 ? -8.708 8.180 11.807 1.00 90.38 178 ILE A C 1
ATOM 1469 O O . ILE A 1 178 ? -9.178 9.109 11.158 1.00 90.38 178 ILE A O 1
ATOM 1473 N N . LYS A 1 179 ? -8.449 8.291 13.117 1.00 89.81 179 LYS A N 1
ATOM 1474 C CA . LYS A 1 179 ? -8.739 9.517 13.880 1.00 89.81 179 LYS A CA 1
ATOM 1475 C C . LYS A 1 179 ? -7.964 10.731 13.380 1.00 89.81 179 LYS A C 1
ATOM 1477 O O . LYS A 1 179 ? -8.525 11.821 13.315 1.00 89.81 179 LYS A O 1
ATOM 1482 N N . LYS A 1 180 ? -6.674 10.556 13.079 1.00 86.25 180 LYS A N 1
ATOM 1483 C CA . LYS A 1 180 ? -5.838 11.641 12.558 1.00 86.25 180 LYS A CA 1
ATOM 1484 C C . LYS A 1 180 ? -6.390 12.144 11.225 1.00 86.25 180 LYS A C 1
ATOM 1486 O O . LYS A 1 180 ? -6.637 13.334 11.096 1.00 86.25 180 LYS A O 1
ATOM 1491 N N . ASN A 1 181 ? -6.651 11.234 10.291 1.00 85.81 181 ASN A N 1
ATOM 1492 C CA . ASN A 1 181 ? -7.156 11.578 8.966 1.00 85.81 181 ASN A CA 1
ATOM 1493 C C . ASN A 1 181 ? -8.541 12.222 9.039 1.00 85.81 181 ASN A C 1
ATOM 1495 O O . ASN A 1 181 ? -8.768 13.230 8.387 1.00 85.81 181 ASN A O 1
ATOM 1499 N N . TYR A 1 182 ? -9.430 11.702 9.891 1.00 88.75 182 TYR A N 1
ATOM 1500 C CA . TYR A 1 182 ? -10.718 12.332 10.169 1.00 88.75 182 TYR A CA 1
ATOM 1501 C C . TYR A 1 182 ? -10.551 13.791 10.611 1.00 88.75 182 TYR A C 1
ATOM 1503 O O . TYR A 1 182 ? -11.230 14.665 10.087 1.00 88.75 182 TYR A O 1
ATOM 1511 N N . LYS A 1 183 ? -9.628 14.073 11.541 1.00 86.62 183 LYS A N 1
ATOM 1512 C CA . LYS A 1 183 ? -9.365 15.444 11.996 1.00 86.62 183 LYS A CA 1
ATOM 1513 C C . LYS A 1 183 ? -8.835 16.323 10.858 1.00 86.62 183 LYS A C 1
ATOM 1515 O O . LYS A 1 183 ? -9.379 17.398 10.633 1.00 86.62 183 LYS A O 1
ATOM 1520 N N . ASP A 1 184 ? -7.825 15.841 10.135 1.00 85.94 184 ASP A N 1
ATOM 1521 C CA . ASP A 1 184 ? -7.196 16.574 9.032 1.00 85.94 184 ASP A CA 1
ATOM 1522 C C . ASP A 1 184 ? -8.211 16.881 7.909 1.00 85.94 184 ASP A C 1
ATOM 1524 O O . ASP A 1 184 ? -8.209 17.975 7.343 1.00 85.94 184 ASP A O 1
ATOM 1528 N N . ASP A 1 185 ? -9.107 15.942 7.597 1.00 85.81 185 ASP A N 1
ATOM 1529 C CA . ASP A 1 185 ? -10.147 16.107 6.578 1.00 85.81 185 ASP A CA 1
ATOM 1530 C C . ASP A 1 185 ? -11.300 16.993 7.070 1.00 85.81 185 ASP A C 1
ATOM 1532 O O . ASP A 1 185 ? -11.803 17.812 6.304 1.00 85.81 185 ASP A O 1
ATOM 1536 N N . MET A 1 186 ? -11.683 16.912 8.349 1.00 85.31 186 MET A N 1
ATOM 1537 C CA . MET A 1 186 ? -12.645 17.844 8.948 1.00 85.31 186 MET A CA 1
ATOM 1538 C C . MET A 1 186 ? -12.122 19.285 8.909 1.00 85.31 186 MET A C 1
ATOM 1540 O O . MET A 1 186 ? -12.872 20.185 8.531 1.00 85.31 186 MET A O 1
ATOM 1544 N N . ASP A 1 187 ? -10.845 19.510 9.228 1.00 84.94 187 ASP A N 1
ATOM 1545 C CA . ASP A 1 187 ? -10.223 20.838 9.173 1.00 84.94 187 ASP A CA 1
ATOM 1546 C C . ASP A 1 187 ? -10.185 21.388 7.735 1.00 84.94 187 ASP A C 1
ATOM 1548 O O . ASP A 1 187 ? -10.503 22.557 7.516 1.00 84.94 187 ASP A O 1
ATOM 1552 N N . LYS A 1 188 ? -9.898 20.545 6.732 1.00 83.44 188 LYS A N 1
ATOM 1553 C CA . LYS A 1 188 ? -9.992 20.927 5.309 1.00 83.44 188 LYS A CA 1
ATOM 1554 C C . LYS A 1 188 ? -11.429 21.202 4.869 1.00 83.44 188 LYS A C 1
ATOM 1556 O O . LYS A 1 188 ? -11.657 22.161 4.134 1.00 83.44 188 LYS A O 1
ATOM 1561 N N . SER A 1 189 ? -12.387 20.395 5.336 1.00 81.88 189 SER A N 1
ATOM 1562 C CA . SER A 1 189 ? -13.801 20.496 4.949 1.00 81.88 189 SER A CA 1
ATOM 1563 C C . SER A 1 189 ? -14.441 21.836 5.314 1.00 81.88 189 SER A C 1
ATOM 1565 O O . SER A 1 189 ? -15.392 22.260 4.665 1.00 81.88 189 SER A O 1
ATOM 1567 N N . ARG A 1 190 ? -13.884 22.532 6.315 1.00 79.56 190 ARG A N 1
ATOM 1568 C CA . ARG A 1 190 ? -14.301 23.884 6.716 1.00 79.56 190 ARG A CA 1
ATOM 1569 C C . ARG A 1 190 ? -14.025 24.941 5.648 1.00 79.56 190 ARG A C 1
ATOM 1571 O O . ARG A 1 190 ? -14.777 25.900 5.556 1.00 79.56 190 ARG A O 1
ATOM 1578 N N . ASN A 1 191 ? -12.964 24.759 4.862 1.00 78.50 191 ASN A N 1
ATOM 1579 C CA . ASN A 1 191 ? -12.538 25.711 3.832 1.00 78.50 191 ASN A CA 1
ATOM 1580 C C . ASN A 1 191 ? -12.970 25.283 2.421 1.00 78.50 191 ASN A C 1
ATOM 1582 O O . ASN A 1 191 ? -13.037 26.115 1.522 1.00 78.50 191 ASN A O 1
ATOM 1586 N N . ASN A 1 192 ? -13.241 23.993 2.211 1.00 76.62 192 ASN A N 1
ATOM 1587 C CA . ASN A 1 192 ? -13.715 23.439 0.946 1.00 76.62 192 ASN A CA 1
ATOM 1588 C C . ASN A 1 192 ? -14.570 22.194 1.234 1.00 76.62 192 ASN A C 1
ATOM 1590 O O . ASN A 1 192 ? -14.025 21.255 1.815 1.00 76.62 192 ASN A O 1
ATOM 1594 N N . PRO A 1 193 ? -15.863 22.138 0.864 1.00 76.56 193 PRO A N 1
ATOM 1595 C CA . PRO A 1 193 ? -16.721 20.999 1.179 1.00 76.56 193 PRO A CA 1
ATOM 1596 C C . PRO A 1 193 ? -16.209 19.710 0.518 1.00 76.56 193 PRO A C 1
ATOM 1598 O O . PRO A 1 193 ? -16.433 19.448 -0.660 1.00 76.56 193 PRO A O 1
ATOM 1601 N N . ILE A 1 194 ? -15.529 18.882 1.314 1.00 79.19 194 ILE A N 1
ATOM 1602 C CA . ILE A 1 194 ? -15.065 17.545 0.937 1.00 79.19 194 ILE A CA 1
ATOM 1603 C C . ILE A 1 194 ? -15.847 16.477 1.700 1.00 79.19 194 ILE A C 1
ATOM 1605 O O . ILE A 1 194 ? -16.242 16.667 2.853 1.00 79.19 194 ILE A O 1
ATOM 1609 N N . GLN A 1 195 ? -16.035 15.315 1.077 1.00 80.00 195 GLN A N 1
ATOM 1610 C CA . GLN A 1 195 ? -16.571 14.148 1.767 1.00 80.00 195 GLN A CA 1
ATOM 1611 C C . GLN A 1 195 ? -15.514 13.589 2.731 1.00 80.00 195 GLN A C 1
ATOM 1613 O O . GLN A 1 195 ? -14.467 13.102 2.308 1.00 80.00 195 GLN A O 1
ATOM 1618 N N . VAL A 1 196 ? -15.794 13.637 4.035 1.00 83.00 196 VAL A N 1
ATOM 1619 C CA . VAL A 1 196 ? -14.901 13.100 5.071 1.00 83.00 196 VAL A CA 1
ATOM 1620 C C . VAL A 1 196 ? -15.134 11.597 5.226 1.00 83.00 196 VAL A C 1
ATOM 1622 O O . VAL A 1 196 ? -16.230 11.152 5.579 1.00 83.00 196 VAL A O 1
ATOM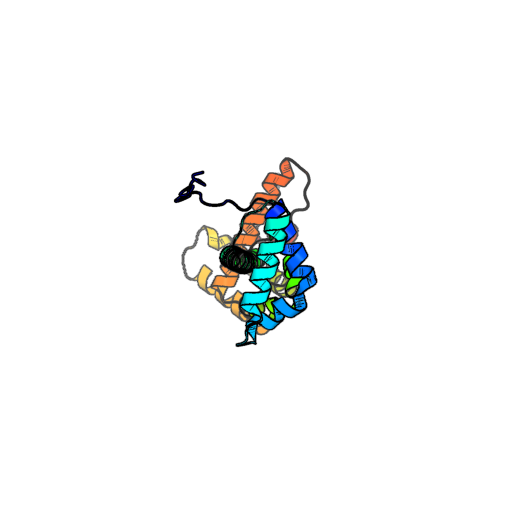 1625 N N . ARG A 1 197 ? -14.098 10.796 4.968 1.00 83.19 197 ARG A N 1
ATOM 1626 C CA . ARG A 1 197 ? -14.178 9.331 5.045 1.00 83.19 197 ARG A CA 1
ATOM 1627 C C . ARG A 1 197 ? -14.418 8.868 6.487 1.00 83.19 197 ARG A C 1
ATOM 1629 O O . ARG A 1 197 ? -13.769 9.349 7.410 1.00 83.19 197 ARG A O 1
ATOM 1636 N N . TYR A 1 198 ? -15.314 7.893 6.659 1.00 89.00 198 TYR A N 1
ATOM 1637 C CA . TYR A 1 198 ? -15.683 7.295 7.955 1.00 89.00 198 TYR A CA 1
ATOM 1638 C C . TYR A 1 198 ? -16.233 8.276 8.997 1.00 89.00 198 TYR A C 1
ATOM 1640 O O . TYR A 1 198 ? -16.194 7.989 10.194 1.00 89.00 198 TYR A O 1
ATOM 1648 N N . LYS A 1 199 ? -16.727 9.444 8.562 1.00 87.88 199 LYS A N 1
ATOM 1649 C CA . LYS A 1 199 ? -17.261 10.476 9.457 1.00 87.88 199 LYS A CA 1
ATOM 1650 C C . LYS A 1 199 ? -18.279 9.894 10.441 1.00 87.88 199 LYS A C 1
ATOM 1652 O O . LYS A 1 199 ? -18.102 10.025 11.646 1.00 87.88 199 LYS A O 1
ATOM 1657 N N . THR A 1 200 ? -19.288 9.194 9.929 1.00 89.44 200 THR A N 1
ATOM 1658 C CA . THR A 1 200 ? -20.380 8.644 10.738 1.00 89.44 200 THR A CA 1
ATOM 1659 C C . THR A 1 200 ? -19.893 7.627 11.771 1.00 89.44 200 THR A C 1
ATOM 1661 O O . THR A 1 200 ? -20.311 7.672 12.926 1.00 89.44 200 THR A O 1
ATOM 1664 N N . GLU A 1 201 ? -19.010 6.704 11.394 1.00 92.44 201 GLU A N 1
ATOM 1665 C CA . GLU A 1 201 ? -18.472 5.684 12.295 1.00 92.44 201 GLU A CA 1
ATOM 1666 C C . GLU A 1 201 ? -17.581 6.305 13.373 1.00 92.44 201 GLU A C 1
ATOM 1668 O O . GLU A 1 201 ? -17.725 5.989 14.555 1.00 92.44 201 GLU A O 1
ATOM 1673 N N . VAL A 1 202 ? -16.692 7.226 12.988 1.00 90.56 202 VAL A N 1
ATOM 1674 C CA . VAL A 1 202 ? -15.797 7.918 13.924 1.00 90.56 202 VAL A CA 1
ATOM 1675 C C . VAL A 1 202 ? -16.597 8.763 14.915 1.00 90.56 202 VAL A C 1
ATOM 1677 O O . VAL A 1 202 ? -16.316 8.719 16.114 1.00 90.56 202 VAL A O 1
ATOM 1680 N N . GLU A 1 203 ? -17.623 9.479 14.453 1.00 89.62 203 GLU A N 1
ATOM 1681 C CA . GLU A 1 203 ? -18.522 10.247 15.316 1.00 89.62 203 GLU A CA 1
ATOM 1682 C C . GLU A 1 203 ? -19.292 9.339 16.282 1.00 89.62 203 GLU A C 1
ATOM 1684 O O . GLU A 1 203 ? -19.330 9.642 17.468 1.00 89.62 203 GLU A O 1
ATOM 1689 N N . LYS A 1 204 ? -19.814 8.181 15.853 1.00 90.44 204 LYS A N 1
ATOM 1690 C CA . LYS A 1 204 ? -20.485 7.225 16.762 1.00 90.44 204 LYS A CA 1
ATOM 1691 C C . LYS A 1 204 ? -19.580 6.740 17.899 1.00 90.44 204 LYS A C 1
ATOM 1693 O O . LYS A 1 204 ? -20.043 6.551 19.023 1.00 90.44 204 LYS A O 1
ATOM 1698 N N . ILE A 1 205 ? -18.293 6.549 17.615 1.00 90.56 205 ILE A N 1
ATOM 1699 C CA . ILE A 1 205 ? -17.307 6.095 18.604 1.00 90.56 205 ILE A CA 1
ATOM 1700 C C . ILE A 1 205 ? -16.923 7.242 19.553 1.00 90.56 205 ILE A C 1
ATOM 1702 O O . ILE A 1 205 ? -16.812 7.049 20.766 1.00 90.56 205 ILE A O 1
ATOM 1706 N N . LEU A 1 206 ? -16.724 8.453 19.020 1.00 84.38 206 LEU A N 1
ATOM 1707 C CA . LEU A 1 206 ? -16.200 9.594 19.778 1.00 84.38 206 LEU A CA 1
ATOM 1708 C C . LEU A 1 206 ? -17.285 10.470 20.436 1.00 84.38 206 LEU A C 1
ATOM 1710 O O . LEU A 1 206 ? -16.998 11.119 21.441 1.00 84.38 206 LEU A O 1
ATOM 1714 N N . VAL A 1 207 ? -18.525 10.482 19.935 1.00 72.50 207 VAL A N 1
ATOM 1715 C CA . VAL A 1 207 ? -19.583 11.436 20.314 1.00 72.50 207 VAL A CA 1
ATOM 1716 C C . VAL A 1 207 ? -20.759 10.745 21.019 1.00 72.50 207 VAL A C 1
ATOM 1718 O O . VAL A 1 207 ? -21.605 10.110 20.405 1.00 72.50 207 VAL A O 1
ATOM 1721 N N . CYS A 1 208 ? -20.851 10.967 22.335 1.00 47.75 208 CYS A N 1
ATOM 1722 C CA . CYS A 1 208 ? -22.111 11.256 23.045 1.00 47.75 208 CYS A CA 1
ATOM 1723 C C . CYS A 1 208 ? -21.869 12.420 24.026 1.00 47.75 208 CYS A C 1
ATOM 1725 O O . CYS A 1 208 ? -21.999 12.270 25.237 1.00 47.75 208 CYS A O 1
ATOM 1727 N N . ARG A 1 209 ? -21.474 13.586 23.506 1.00 46.38 209 ARG A N 1
ATOM 1728 C CA . ARG A 1 209 ? -21.621 14.876 24.200 1.00 46.38 209 ARG A CA 1
ATOM 1729 C C . ARG A 1 209 ? -22.124 15.928 23.212 1.00 46.38 209 ARG A C 1
ATOM 1731 O O . ARG A 1 209 ? -21.414 16.862 22.890 1.00 46.38 209 ARG A O 1
ATOM 1738 N N . TYR A 1 210 ? -23.348 15.741 22.737 1.00 41.12 210 TYR A N 1
ATOM 1739 C CA . TYR A 1 210 ? -24.216 16.829 22.285 1.00 41.12 210 TYR A CA 1
ATOM 1740 C C . TYR A 1 210 ? -25.643 16.448 22.667 1.00 41.12 210 TYR A C 1
ATOM 1742 O O . TYR A 1 210 ? -26.414 15.968 21.856 1.00 41.12 210 TYR A O 1
ATOM 1750 N N . ASN A 1 211 ? -25.899 16.519 23.970 1.00 37.50 211 ASN A N 1
ATOM 1751 C CA . ASN A 1 211 ? -27.213 16.684 24.585 1.00 37.50 211 ASN A CA 1
ATOM 1752 C C . ASN A 1 211 ? -26.940 17.162 26.015 1.00 37.50 211 ASN A C 1
ATOM 1754 O O . ASN A 1 211 ? -27.056 16.417 26.984 1.00 37.50 211 ASN A O 1
ATOM 1758 N N . ARG A 1 212 ? -26.472 18.406 26.139 1.00 30.23 212 ARG A N 1
ATOM 1759 C CA . ARG A 1 212 ? -26.851 19.217 27.293 1.00 30.23 212 ARG A CA 1
ATOM 1760 C C . ARG A 1 212 ? -27.960 20.116 26.772 1.00 30.23 212 ARG A C 1
ATOM 1762 O O . ARG A 1 212 ? -27.701 20.998 25.963 1.00 30.23 212 ARG A O 1
ATOM 1769 N N . PHE A 1 213 ? -29.178 19.727 27.126 1.00 36.66 213 PHE A N 1
ATOM 1770 C CA . PHE A 1 213 ? -30.382 20.526 26.995 1.00 36.66 213 PHE A CA 1
ATOM 1771 C C . PHE A 1 213 ? -30.301 21.751 27.918 1.00 36.66 213 PHE A C 1
ATOM 1773 O O . PHE A 1 213 ? -29.702 21.646 28.992 1.00 36.66 213 PHE A O 1
ATOM 1780 N N . TYR A 1 214 ? -31.004 22.799 27.474 1.00 38.44 214 TYR A N 1
ATOM 1781 C CA . TYR A 1 214 ? -31.271 24.116 28.070 1.00 38.44 214 TYR A CA 1
ATOM 1782 C C . TYR A 1 214 ? -30.123 25.126 28.049 1.00 38.44 214 TYR A C 1
ATOM 1784 O O . TYR A 1 214 ? -29.094 24.908 28.724 1.00 38.44 214 TYR A O 1
#

Organism: Rhizophagus irregularis (strain DAOM 197198w) (NCBI:txid1432141)